Protein AF-A0A7C6BAB4-F1 (afdb_monomer)

Structure (mmCIF, N/CA/C/O backbone):
data_AF-A0A7C6BAB4-F1
#
_entry.id   AF-A0A7C6BAB4-F1
#
loop_
_atom_site.group_PDB
_atom_site.id
_atom_site.type_symbol
_atom_site.label_atom_id
_atom_site.label_alt_id
_atom_site.label_comp_id
_atom_site.label_asym_id
_atom_site.label_entity_id
_atom_site.label_seq_id
_atom_site.pdbx_PDB_ins_code
_atom_site.Cartn_x
_atom_site.Cartn_y
_atom_site.Cartn_z
_atom_site.occupancy
_atom_site.B_iso_or_equiv
_atom_site.auth_seq_id
_atom_site.auth_comp_id
_atom_site.auth_asym_id
_atom_site.auth_atom_id
_atom_site.pdbx_PDB_model_num
ATOM 1 N N . MET A 1 1 ? 8.436 -4.752 26.376 1.00 61.72 1 MET A N 1
ATOM 2 C CA . MET A 1 1 ? 9.116 -6.056 26.215 1.00 61.72 1 MET A CA 1
ATOM 3 C C . MET A 1 1 ? 8.600 -6.832 24.998 1.00 61.72 1 MET A C 1
ATOM 5 O O . MET A 1 1 ? 9.411 -7.158 24.145 1.00 61.72 1 MET A O 1
ATOM 9 N N . SER A 1 2 ? 7.284 -7.030 24.825 1.00 71.50 2 SER A N 1
ATOM 10 C CA . SER A 1 2 ? 6.729 -7.818 23.700 1.00 71.50 2 SER A CA 1
ATOM 11 C C . SER A 1 2 ? 7.004 -7.267 22.293 1.00 71.50 2 SER A C 1
ATOM 13 O O . SER A 1 2 ? 7.262 -8.044 21.383 1.00 71.50 2 SER A O 1
ATOM 15 N N . ILE A 1 3 ? 7.011 -5.939 22.107 1.00 72.38 3 ILE A N 1
ATOM 16 C CA . ILE A 1 3 ? 7.307 -5.320 20.796 1.00 72.38 3 ILE A CA 1
ATOM 17 C C . ILE A 1 3 ? 8.737 -5.653 20.354 1.00 72.38 3 ILE A C 1
ATOM 19 O O . ILE A 1 3 ? 8.955 -6.052 19.214 1.00 72.38 3 ILE A O 1
ATOM 23 N N . LEU A 1 4 ? 9.689 -5.556 21.286 1.00 72.69 4 LEU A N 1
ATOM 24 C CA . LEU A 1 4 ? 11.101 -5.843 21.041 1.00 72.69 4 LEU A CA 1
ATOM 25 C C . LEU A 1 4 ? 11.306 -7.317 20.654 1.00 72.69 4 LEU A C 1
ATOM 27 O O . LEU A 1 4 ? 12.007 -7.610 19.695 1.00 72.69 4 LEU A O 1
ATOM 31 N N . LEU A 1 5 ? 10.615 -8.229 21.343 1.00 71.69 5 LEU A N 1
ATOM 32 C CA . LEU A 1 5 ? 10.626 -9.666 21.049 1.00 71.69 5 LEU A CA 1
ATOM 33 C C . LEU A 1 5 ? 10.040 -9.985 19.667 1.00 71.69 5 LEU A C 1
ATOM 35 O O . LEU A 1 5 ? 10.636 -10.755 18.918 1.00 71.69 5 LEU A O 1
ATOM 39 N N . SER A 1 6 ? 8.918 -9.356 19.297 1.00 72.31 6 SER A N 1
ATOM 40 C CA . SER A 1 6 ? 8.335 -9.540 17.961 1.00 72.31 6 SER A CA 1
ATOM 41 C C . SER A 1 6 ? 9.237 -8.991 16.854 1.00 72.31 6 SER A C 1
ATOM 43 O O . SER A 1 6 ? 9.388 -9.636 15.825 1.00 72.31 6 SER A O 1
ATOM 45 N N . ALA A 1 7 ? 9.900 -7.854 17.090 1.00 72.00 7 ALA A N 1
ATOM 46 C CA . ALA A 1 7 ? 10.838 -7.262 16.144 1.00 72.00 7 ALA A CA 1
ATOM 47 C C . ALA A 1 7 ? 12.059 -8.165 15.923 1.00 72.00 7 ALA A C 1
ATOM 49 O O . ALA A 1 7 ? 12.436 -8.415 14.783 1.00 72.00 7 ALA A O 1
ATOM 50 N N . ILE A 1 8 ? 12.639 -8.703 17.001 1.00 71.50 8 ILE A N 1
ATOM 51 C CA . ILE A 1 8 ? 13.771 -9.637 16.923 1.00 71.50 8 ILE A CA 1
ATOM 52 C C . ILE A 1 8 ? 13.365 -10.921 16.192 1.00 71.50 8 ILE A C 1
ATOM 54 O O . ILE A 1 8 ? 14.102 -11.387 15.329 1.00 71.50 8 ILE A O 1
ATOM 58 N N . SER A 1 9 ? 12.180 -11.462 16.489 1.00 71.94 9 SER A N 1
ATOM 59 C CA . SER A 1 9 ? 11.641 -12.629 15.785 1.00 71.94 9 SER A CA 1
ATOM 60 C C . SER A 1 9 ? 11.521 -12.365 14.281 1.00 71.94 9 SER A C 1
ATOM 62 O O . SER A 1 9 ? 12.017 -13.155 13.485 1.00 71.94 9 SER A O 1
ATOM 64 N N . LEU A 1 10 ? 10.957 -11.225 13.883 1.00 70.62 10 LEU A N 1
ATOM 65 C CA . LEU A 1 10 ? 10.769 -10.879 12.472 1.00 70.62 10 LEU A CA 1
ATOM 66 C C . LEU A 1 10 ? 12.099 -10.698 11.728 1.00 70.62 10 LEU A C 1
ATOM 68 O O . LEU A 1 10 ? 12.233 -11.136 10.591 1.00 70.62 10 LEU A O 1
ATOM 72 N N . LEU A 1 11 ? 13.099 -10.105 12.386 1.00 70.50 11 LEU A N 1
ATOM 73 C CA . LEU A 1 11 ? 14.446 -9.965 11.828 1.00 70.50 11 LEU A CA 1
ATOM 74 C C . LEU A 1 11 ? 15.144 -11.319 11.652 1.00 70.50 11 LEU A C 1
ATOM 76 O O . LEU A 1 11 ? 15.815 -11.530 10.645 1.00 70.50 11 LEU A O 1
ATOM 80 N N . TYR A 1 12 ? 14.991 -12.224 12.622 1.00 66.00 12 TYR A N 1
ATOM 81 C CA . TYR A 1 12 ? 15.681 -13.513 12.629 1.00 66.00 12 TYR A CA 1
ATOM 82 C C . TYR A 1 12 ? 15.046 -14.531 11.669 1.00 66.00 12 TYR A C 1
ATOM 84 O O . TYR A 1 12 ? 15.764 -15.246 10.978 1.00 66.00 12 TYR A O 1
ATOM 92 N N . PHE A 1 13 ? 13.710 -14.583 11.585 1.00 62.12 13 PHE A N 1
ATOM 93 C CA . PHE A 1 13 ? 13.006 -15.552 10.734 1.00 62.12 13 PHE A CA 1
ATOM 94 C C . PHE A 1 13 ? 12.990 -15.180 9.249 1.00 62.12 13 PHE A C 1
ATOM 96 O O . PHE A 1 13 ? 12.966 -16.081 8.415 1.00 62.12 13 PHE A O 1
ATOM 103 N N . ASN A 1 14 ? 13.035 -13.890 8.904 1.00 63.16 14 ASN A N 1
ATOM 104 C CA . ASN A 1 14 ? 12.969 -13.465 7.503 1.00 63.16 14 ASN A CA 1
ATOM 105 C C . ASN A 1 14 ? 14.319 -13.514 6.772 1.00 63.16 14 ASN A C 1
ATOM 107 O O . ASN A 1 14 ? 14.354 -13.189 5.589 1.00 63.16 14 ASN A O 1
ATOM 111 N N . GLY A 1 15 ? 15.418 -13.900 7.439 1.00 58.94 15 GLY A N 1
ATOM 112 C CA . GLY A 1 15 ? 16.731 -14.022 6.792 1.00 58.94 15 GLY A CA 1
ATOM 113 C C . GLY A 1 15 ? 17.137 -12.749 6.046 1.00 58.94 15 GLY A C 1
ATOM 114 O O . GLY A 1 15 ? 17.621 -12.819 4.921 1.00 58.94 15 GLY A O 1
ATOM 115 N N . LEU A 1 16 ? 16.849 -11.582 6.632 1.00 63.69 16 LEU A N 1
ATOM 116 C CA . LEU A 1 16 ? 17.079 -10.304 5.971 1.00 63.69 16 LEU A CA 1
ATOM 117 C C . LEU A 1 16 ? 18.585 -10.120 5.759 1.00 63.69 16 LEU A C 1
ATOM 119 O O . LEU A 1 16 ? 19.331 -9.978 6.729 1.00 63.69 16 LEU A O 1
ATOM 123 N N . ASP A 1 17 ? 19.019 -10.072 4.501 1.00 59.66 17 ASP A N 1
ATOM 124 C CA . ASP A 1 17 ? 20.356 -9.605 4.144 1.00 59.66 17 ASP A CA 1
ATOM 125 C C . ASP A 1 17 ? 20.445 -8.111 4.475 1.00 59.66 17 ASP A C 1
ATOM 127 O O . ASP A 1 17 ? 20.061 -7.238 3.695 1.00 59.66 17 ASP A O 1
ATOM 131 N N . ILE A 1 18 ? 20.902 -7.802 5.691 1.00 59.22 18 ILE A N 1
ATOM 132 C CA . ILE A 1 18 ? 21.165 -6.432 6.136 1.00 59.22 18 ILE A CA 1
ATOM 133 C C . ILE A 1 18 ? 22.500 -6.002 5.516 1.00 59.22 18 ILE A C 1
ATOM 135 O O . ILE A 1 18 ? 23.552 -6.041 6.154 1.00 59.22 18 ILE A O 1
ATOM 139 N N . GLY A 1 19 ? 22.460 -5.613 4.244 1.00 55.12 19 GLY A N 1
ATOM 140 C CA . GLY A 1 19 ? 23.616 -5.157 3.480 1.00 55.12 19 GLY A CA 1
ATOM 141 C C . GLY A 1 19 ? 23.208 -4.169 2.390 1.00 55.12 19 GLY A C 1
ATOM 142 O O . GLY A 1 19 ? 22.239 -4.390 1.673 1.00 55.12 19 GLY A O 1
ATOM 143 N N . GLY A 1 20 ? 23.943 -3.061 2.259 1.00 58.00 20 GLY A N 1
ATOM 144 C CA . GLY A 1 20 ? 23.714 -2.087 1.188 1.00 58.00 20 GLY A CA 1
ATOM 145 C C . GLY A 1 20 ? 24.116 -0.654 1.528 1.00 58.00 20 GLY A C 1
ATOM 146 O O . GLY A 1 20 ? 24.323 -0.295 2.689 1.00 58.00 20 GLY A O 1
ATOM 147 N N . THR A 1 21 ? 24.226 0.173 0.487 1.00 57.50 21 THR A N 1
ATOM 148 C CA . THR A 1 21 ? 24.351 1.628 0.609 1.00 57.50 21 THR A CA 1
ATOM 149 C C . THR A 1 21 ? 22.978 2.251 0.889 1.00 57.50 21 THR A C 1
ATOM 151 O O . THR A 1 21 ? 21.977 1.772 0.350 1.00 57.50 21 THR A O 1
ATOM 154 N N . PRO A 1 22 ? 22.892 3.304 1.720 1.00 60.81 22 PRO A N 1
ATOM 155 C CA . PRO A 1 22 ? 21.622 3.951 2.019 1.00 60.81 22 PRO A CA 1
ATOM 156 C C . PRO A 1 22 ? 21.042 4.613 0.769 1.00 60.81 22 PRO A C 1
ATOM 158 O O . PRO A 1 22 ? 21.649 5.526 0.215 1.00 60.81 22 PRO A O 1
ATOM 161 N N . ARG A 1 23 ? 19.877 4.131 0.316 1.00 65.06 23 ARG A N 1
ATOM 162 C CA . ARG A 1 23 ? 19.188 4.624 -0.895 1.00 65.06 23 ARG A CA 1
ATOM 163 C C . ARG A 1 23 ? 17.898 5.401 -0.625 1.00 65.06 23 ARG A C 1
ATOM 165 O O . ARG A 1 23 ? 17.381 6.020 -1.540 1.00 65.06 23 ARG A O 1
ATOM 172 N N . GLY A 1 24 ? 17.419 5.449 0.622 1.00 66.81 24 GLY A N 1
ATOM 173 C CA . GLY A 1 24 ? 16.254 6.265 0.982 1.00 66.81 24 GLY A CA 1
ATOM 174 C C . GLY A 1 24 ? 14.961 5.861 0.260 1.00 66.81 24 GLY A C 1
ATOM 175 O O . GLY A 1 24 ? 14.214 6.727 -0.180 1.00 66.81 24 GLY A O 1
ATOM 176 N N . GLU A 1 25 ? 14.667 4.560 0.178 1.00 81.94 25 GLU A N 1
ATOM 177 C CA . GLU A 1 25 ? 13.519 3.994 -0.563 1.00 81.94 25 GLU A CA 1
ATOM 178 C C . GLU A 1 25 ? 12.205 3.992 0.249 1.00 81.94 25 GLU A C 1
ATOM 180 O O . GLU A 1 25 ? 11.258 3.256 -0.038 1.00 81.94 25 GLU A O 1
ATOM 185 N N . PHE A 1 26 ? 12.120 4.812 1.301 1.00 86.12 26 PHE A N 1
ATOM 186 C CA . PHE A 1 26 ? 10.935 4.892 2.161 1.00 86.12 26 PHE A CA 1
ATOM 187 C C . PHE A 1 26 ? 9.668 5.238 1.371 1.00 86.12 26 PHE A C 1
ATOM 189 O O . PHE A 1 26 ? 8.629 4.619 1.587 1.00 86.12 26 PHE A O 1
ATOM 196 N N . LEU A 1 27 ? 9.747 6.211 0.454 1.00 87.62 27 LEU A N 1
ATOM 197 C CA . LEU A 1 27 ? 8.590 6.638 -0.337 1.00 87.62 27 LEU A CA 1
ATOM 198 C C . LEU A 1 27 ? 8.101 5.531 -1.275 1.00 87.62 27 LEU A C 1
ATOM 200 O O . LEU A 1 27 ? 6.891 5.390 -1.450 1.00 87.62 27 LEU A O 1
ATOM 204 N N . GLU A 1 28 ? 9.015 4.725 -1.822 1.00 87.62 28 GLU A N 1
ATOM 205 C CA . GLU A 1 28 ? 8.673 3.566 -2.649 1.00 87.62 28 GLU A CA 1
ATOM 206 C C . GLU A 1 28 ? 7.897 2.534 -1.816 1.00 87.62 28 GLU A C 1
ATOM 208 O O . GLU A 1 28 ? 6.772 2.172 -2.166 1.00 87.62 28 GLU A O 1
ATOM 213 N N . LEU A 1 29 ? 8.427 2.134 -0.651 1.00 90.38 29 LEU A N 1
ATOM 214 C CA . LEU A 1 29 ? 7.756 1.174 0.234 1.00 90.38 29 LEU A CA 1
ATOM 215 C C . LEU A 1 29 ? 6.412 1.704 0.762 1.00 90.38 29 LEU A C 1
ATOM 217 O O . LEU A 1 29 ? 5.425 0.970 0.831 1.00 90.38 29 LEU A O 1
ATOM 221 N N . PHE A 1 30 ? 6.353 2.982 1.133 1.00 91.44 30 PHE A N 1
ATOM 222 C CA . PHE A 1 30 ? 5.128 3.622 1.605 1.00 91.44 30 PHE A CA 1
ATOM 223 C C . PHE A 1 30 ? 4.060 3.661 0.506 1.00 91.44 30 PHE A C 1
ATOM 225 O O . PHE A 1 30 ? 2.901 3.332 0.760 1.00 91.44 30 PHE A O 1
ATOM 232 N N . GLY A 1 31 ? 4.460 3.983 -0.728 1.00 91.69 31 GLY A N 1
ATOM 233 C CA . GLY A 1 31 ? 3.602 3.921 -1.909 1.00 91.69 31 GLY A CA 1
ATOM 234 C C . GLY A 1 31 ? 3.082 2.509 -2.180 1.00 91.69 31 GLY A C 1
ATOM 235 O O . GLY A 1 31 ? 1.894 2.336 -2.448 1.00 91.69 31 GLY A O 1
ATOM 236 N N . LEU A 1 32 ? 3.928 1.490 -2.017 1.00 91.88 32 LEU A N 1
ATOM 237 C CA . LEU A 1 32 ? 3.526 0.089 -2.141 1.00 91.88 32 LEU A CA 1
ATOM 238 C C . LEU A 1 32 ? 2.488 -0.318 -1.084 1.00 91.88 32 LEU A C 1
ATOM 240 O O . LEU A 1 32 ? 1.523 -1.005 -1.415 1.00 91.88 32 LEU A O 1
ATOM 244 N N . TYR A 1 33 ? 2.610 0.139 0.167 1.00 93.81 33 TYR A N 1
ATOM 245 C CA . TYR A 1 33 ? 1.577 -0.102 1.183 1.00 93.81 33 TYR A CA 1
ATOM 246 C C . TYR A 1 33 ? 0.265 0.639 0.899 1.00 93.81 33 TYR A C 1
ATOM 248 O O . TYR A 1 33 ? -0.811 0.077 1.116 1.00 93.81 33 TYR A O 1
ATOM 256 N N . ILE A 1 34 ? 0.335 1.872 0.387 1.00 94.31 34 ILE A N 1
ATOM 257 C CA . ILE A 1 34 ? -0.849 2.609 -0.075 1.00 94.31 34 ILE A CA 1
ATOM 258 C C . ILE A 1 34 ? -1.546 1.837 -1.198 1.00 94.31 34 ILE A C 1
ATOM 260 O O . ILE A 1 34 ? -2.766 1.683 -1.165 1.00 94.31 34 ILE A O 1
ATOM 264 N N . ALA A 1 35 ? -0.784 1.327 -2.167 1.00 92.38 35 ALA A N 1
ATOM 265 C CA . ALA A 1 35 ? -1.314 0.528 -3.266 1.00 92.38 35 ALA A CA 1
ATOM 266 C C . ALA A 1 35 ? -1.907 -0.805 -2.775 1.00 92.38 35 ALA A C 1
ATOM 268 O O . ALA A 1 35 ? -2.965 -1.210 -3.254 1.00 92.38 35 ALA A O 1
ATOM 269 N N . LEU A 1 36 ? -1.272 -1.451 -1.787 1.00 92.94 36 LEU A N 1
ATOM 270 C CA . LEU A 1 36 ? -1.741 -2.704 -1.187 1.00 92.94 36 LEU A CA 1
ATOM 271 C C . LEU A 1 36 ? -3.111 -2.555 -0.528 1.00 92.94 36 LEU A C 1
ATOM 273 O O . LEU A 1 36 ? -3.991 -3.387 -0.732 1.00 92.94 36 LEU A O 1
ATOM 277 N N . PHE A 1 37 ? -3.277 -1.523 0.300 1.00 93.31 37 PHE A N 1
ATOM 278 C CA . PHE A 1 37 ? -4.500 -1.342 1.074 1.00 93.31 37 PHE A CA 1
ATOM 279 C C . PHE A 1 37 ? -5.549 -0.489 0.366 1.00 93.31 37 PHE A C 1
ATOM 281 O O . PHE A 1 37 ? -6.698 -0.555 0.768 1.00 93.31 37 PHE A O 1
ATOM 288 N N . SER A 1 38 ? -5.214 0.259 -0.685 1.00 95.56 38 SER A N 1
ATOM 289 C CA . SER A 1 38 ? -5.933 1.466 -1.129 1.00 95.56 38 SER A CA 1
ATOM 290 C C . SER A 1 38 ? -5.715 2.660 -0.181 1.00 95.56 38 SER A C 1
ATOM 292 O O . SER A 1 38 ? -5.697 2.487 1.044 1.00 95.56 38 SER A O 1
ATOM 294 N N . PRO A 1 39 ? -5.596 3.899 -0.706 1.00 94.25 39 PRO A N 1
ATOM 295 C CA . PRO A 1 39 ? -5.330 5.092 0.099 1.00 94.25 39 PRO A CA 1
ATOM 296 C C . PRO A 1 39 ? -6.266 5.290 1.298 1.00 94.25 39 PRO A C 1
ATOM 298 O O . PRO A 1 39 ? -5.805 5.625 2.388 1.00 94.25 39 PRO A O 1
ATOM 301 N N . LEU A 1 40 ? -7.577 5.062 1.142 1.00 96.50 40 LEU A N 1
ATOM 302 C CA . LEU A 1 40 ? -8.526 5.309 2.238 1.00 96.50 40 LEU A CA 1
ATOM 303 C C . LEU A 1 40 ? -8.444 4.247 3.334 1.00 96.50 40 LEU A C 1
ATOM 305 O O . LEU A 1 40 ? -8.518 4.575 4.520 1.00 96.50 40 LEU A O 1
ATOM 309 N N . VAL A 1 41 ? -8.275 2.978 2.960 1.00 96.44 41 VAL A N 1
ATOM 310 C CA . VAL A 1 41 ? -8.068 1.906 3.941 1.00 96.44 41 VAL A CA 1
ATOM 311 C C . VAL A 1 41 ? -6.740 2.117 4.651 1.00 96.44 41 VAL A C 1
ATOM 313 O O . VAL A 1 41 ? -6.667 1.898 5.852 1.00 96.44 41 VAL A O 1
ATOM 316 N N . PHE A 1 42 ? -5.708 2.595 3.952 1.00 96.06 42 PHE A N 1
ATOM 317 C CA . PHE A 1 42 ? -4.412 2.874 4.558 1.00 96.06 42 PHE A CA 1
ATOM 318 C C . PHE A 1 42 ? -4.489 3.986 5.620 1.00 96.06 42 PHE A C 1
ATOM 320 O O . PHE A 1 42 ? -3.910 3.865 6.700 1.00 96.06 42 PHE A O 1
ATOM 327 N N . ILE A 1 43 ? -5.295 5.026 5.388 1.00 96.06 43 ILE A N 1
ATOM 328 C CA . ILE A 1 43 ? -5.610 6.024 6.425 1.00 96.06 43 ILE A CA 1
ATOM 329 C C . ILE A 1 43 ? -6.346 5.366 7.605 1.00 96.06 43 ILE A C 1
ATOM 331 O O . ILE A 1 43 ? -6.027 5.626 8.770 1.00 96.06 43 ILE A O 1
ATOM 335 N N . TYR A 1 44 ? -7.311 4.484 7.328 1.00 95.75 44 TYR A N 1
ATOM 336 C CA . TYR A 1 44 ? -8.035 3.764 8.379 1.00 95.75 44 TYR A CA 1
ATOM 337 C C . TYR A 1 44 ? -7.138 2.802 9.174 1.00 95.75 44 TYR A C 1
ATOM 339 O O . TYR A 1 44 ? -7.306 2.669 10.387 1.00 95.75 44 TYR A O 1
ATOM 347 N N . PHE A 1 45 ? -6.144 2.195 8.528 1.00 96.00 45 PHE A N 1
ATOM 348 C CA . PHE A 1 45 ? -5.122 1.354 9.144 1.00 96.00 45 PHE A CA 1
ATOM 349 C C . PHE A 1 45 ? -4.327 2.131 10.196 1.00 96.00 45 PHE A C 1
ATOM 351 O O . PHE A 1 45 ? -4.225 1.681 11.340 1.00 96.00 45 PHE A O 1
ATOM 358 N N . PHE A 1 46 ? -3.860 3.341 9.869 1.00 94.94 46 PHE A N 1
ATOM 359 C CA . PHE A 1 46 ? -3.207 4.209 10.851 1.00 94.94 46 PHE A CA 1
ATOM 360 C C . PHE A 1 46 ? -4.128 4.555 12.019 1.00 94.94 46 PHE A C 1
ATOM 362 O O . PHE A 1 46 ? -3.716 4.455 13.177 1.00 94.94 46 PHE A O 1
ATOM 369 N N . TYR A 1 47 ? -5.386 4.910 11.737 1.00 94.38 47 TYR A N 1
ATOM 370 C CA . TYR A 1 47 ? -6.378 5.177 12.779 1.00 94.38 47 TYR A CA 1
ATOM 371 C C . TYR A 1 47 ? -6.577 3.969 13.708 1.00 94.38 47 TYR A C 1
ATOM 373 O O . TYR A 1 47 ? -6.603 4.132 14.929 1.00 94.38 47 TYR A O 1
ATOM 381 N N . ALA A 1 48 ? -6.699 2.762 13.152 1.00 94.06 48 ALA A N 1
ATOM 382 C CA . ALA A 1 48 ? -6.898 1.529 13.905 1.00 94.06 48 ALA A CA 1
ATOM 383 C C . ALA A 1 48 ? -5.706 1.224 14.823 1.00 94.06 48 ALA A C 1
ATOM 385 O O . ALA A 1 48 ? -5.893 0.993 16.022 1.00 94.06 48 ALA A O 1
ATOM 386 N N . LEU A 1 49 ? -4.484 1.293 14.285 1.00 93.75 49 LEU A N 1
ATOM 387 C CA . LEU A 1 49 ? -3.264 1.074 15.061 1.00 93.75 49 LEU A CA 1
ATOM 388 C C . LEU A 1 49 ? -3.107 2.111 16.176 1.00 93.75 49 LEU A C 1
ATOM 390 O O . LEU A 1 49 ? -2.848 1.736 17.322 1.00 93.75 49 LEU A O 1
ATOM 394 N N . TYR A 1 50 ? -3.316 3.391 15.861 1.00 93.88 50 TYR A N 1
ATOM 395 C CA . TYR A 1 50 ? -3.244 4.494 16.819 1.00 93.88 50 TYR A CA 1
ATOM 396 C C . TYR A 1 50 ? -4.292 4.365 17.933 1.00 93.88 50 TYR A C 1
ATOM 398 O O . TYR A 1 50 ? -3.987 4.533 19.116 1.00 93.88 50 TYR A O 1
ATOM 406 N N . ARG A 1 51 ? -5.533 4.014 17.582 1.00 92.12 51 ARG A N 1
ATOM 407 C CA . ARG A 1 51 ? -6.618 3.846 18.553 1.00 92.12 51 ARG A CA 1
ATOM 408 C C . ARG A 1 51 ? -6.344 2.704 19.527 1.00 92.12 51 ARG A C 1
ATOM 410 O O . ARG A 1 51 ? -6.546 2.896 20.728 1.00 92.12 51 ARG A O 1
ATOM 417 N N . ILE A 1 52 ? -5.893 1.544 19.038 1.00 91.88 52 ILE A N 1
ATOM 418 C CA . ILE A 1 52 ? -5.539 0.416 19.914 1.00 91.88 52 ILE A CA 1
ATOM 419 C C . ILE A 1 52 ? -4.373 0.802 20.822 1.00 91.88 52 ILE A C 1
ATOM 421 O O . ILE A 1 52 ? -4.405 0.498 22.013 1.00 91.88 52 ILE A O 1
ATOM 425 N N . TRP A 1 53 ? -3.377 1.522 20.298 1.00 90.06 53 TRP A N 1
ATOM 426 C CA . TRP A 1 53 ? -2.215 1.932 21.082 1.00 90.06 53 TRP A CA 1
ATOM 427 C C . TRP A 1 53 ? -2.605 2.714 22.348 1.00 90.06 53 TRP A C 1
ATOM 429 O O . TRP A 1 53 ? -2.084 2.411 23.430 1.00 90.06 53 TRP A O 1
ATOM 439 N N . LEU A 1 54 ? -3.540 3.663 22.216 1.00 88.75 54 LEU A N 1
ATOM 440 C CA . LEU A 1 54 ? -3.952 4.570 23.291 1.00 88.75 54 LEU A CA 1
ATOM 441 C C . LEU A 1 54 ? -5.088 4.052 24.177 1.00 88.75 54 LEU A C 1
ATOM 443 O O . LEU A 1 54 ? -5.082 4.327 25.373 1.00 88.75 54 LEU A O 1
ATOM 447 N N . ARG A 1 55 ? -6.096 3.380 23.608 1.00 83.31 55 ARG A N 1
ATOM 448 C CA . ARG A 1 55 ? -7.371 3.134 24.311 1.00 83.31 55 ARG A CA 1
ATOM 449 C C . ARG A 1 55 ? -7.684 1.670 24.580 1.00 83.31 55 ARG A C 1
ATOM 451 O O . ARG A 1 55 ? -8.442 1.393 25.505 1.00 83.31 55 ARG A O 1
ATOM 458 N N . GLU A 1 56 ? -7.174 0.744 23.772 1.00 80.88 56 GLU A N 1
ATOM 459 C CA . GLU A 1 56 ? -7.579 -0.664 23.846 1.00 80.88 56 GLU A CA 1
ATOM 460 C C . GLU A 1 56 ? -6.457 -1.556 24.395 1.00 80.88 56 GLU A C 1
ATOM 462 O O . GLU A 1 56 ? -5.286 -1.173 24.485 1.00 80.88 56 GLU A O 1
ATOM 467 N N . LYS A 1 57 ? -6.826 -2.772 24.815 1.00 83.38 57 LYS A N 1
ATOM 468 C CA . LYS A 1 57 ? -5.836 -3.789 25.173 1.00 83.38 57 LYS A CA 1
ATOM 469 C C . LYS A 1 57 ? -5.115 -4.219 23.900 1.00 83.38 57 LYS A C 1
ATOM 471 O O . LYS A 1 57 ? -5.759 -4.557 22.912 1.00 83.38 57 LYS A O 1
ATOM 476 N N . LYS A 1 58 ? -3.787 -4.190 23.951 1.00 87.12 58 LYS A N 1
ATOM 477 C CA . LYS A 1 58 ? -2.914 -4.582 22.845 1.00 87.12 58 LYS A CA 1
ATOM 478 C C . LYS A 1 58 ? -2.963 -6.099 22.734 1.00 87.12 58 LYS A C 1
ATOM 480 O O . LYS A 1 58 ? -2.520 -6.792 23.649 1.00 87.12 58 LYS A O 1
ATOM 485 N N . ASP A 1 59 ? -3.571 -6.597 21.670 1.00 87.38 59 ASP A N 1
ATOM 486 C CA . ASP A 1 59 ? -3.589 -8.020 21.368 1.00 87.38 59 ASP A CA 1
ATOM 487 C C . ASP A 1 59 ? -2.325 -8.427 20.594 1.00 87.38 59 ASP A C 1
ATOM 489 O O . ASP A 1 59 ? -1.507 -7.599 20.178 1.00 87.38 59 ASP A O 1
ATOM 493 N N . ILE A 1 60 ? -2.134 -9.737 20.436 1.00 89.56 60 ILE A N 1
ATOM 494 C CA . ILE A 1 60 ? -0.966 -10.292 19.738 1.00 89.56 60 ILE A CA 1
ATOM 495 C C . ILE A 1 60 ? -0.953 -9.835 18.272 1.00 89.56 60 ILE A C 1
ATOM 497 O O . ILE A 1 60 ? 0.107 -9.503 17.745 1.00 89.56 60 ILE A O 1
ATOM 501 N N . LEU A 1 61 ? -2.126 -9.754 17.636 1.00 91.06 61 LEU A N 1
ATOM 502 C CA . LEU A 1 61 ? -2.264 -9.310 16.249 1.00 91.06 61 LEU A CA 1
ATOM 503 C C . LEU A 1 61 ? -1.796 -7.859 16.075 1.00 91.06 61 LEU A C 1
ATOM 505 O O . LEU A 1 61 ? -1.066 -7.567 15.129 1.00 91.06 61 LEU A O 1
ATOM 509 N N . TRP A 1 62 ? -2.142 -6.962 17.006 1.00 93.44 62 TRP A N 1
ATOM 510 C CA . TRP A 1 62 ? -1.655 -5.584 16.998 1.00 93.44 62 TRP A CA 1
ATOM 511 C C . TRP A 1 62 ? -0.141 -5.529 17.143 1.00 93.44 62 TRP A C 1
ATOM 513 O O . TRP A 1 62 ? 0.500 -4.775 16.419 1.00 93.44 62 TRP A O 1
ATOM 523 N N . HIS A 1 63 ? 0.452 -6.346 18.018 1.00 90.94 63 HIS A N 1
ATOM 524 C CA . HIS A 1 63 ? 1.908 -6.400 18.153 1.00 90.94 63 HIS A CA 1
ATOM 525 C C . HIS A 1 63 ? 2.599 -6.844 16.864 1.00 90.94 63 HIS A C 1
ATOM 527 O O . HIS A 1 63 ? 3.556 -6.191 16.457 1.00 90.94 63 HIS A O 1
ATOM 533 N N . ILE A 1 64 ? 2.097 -7.895 16.210 1.00 91.12 64 ILE A N 1
ATOM 534 C CA . ILE A 1 64 ? 2.648 -8.396 14.944 1.00 91.12 64 ILE A CA 1
ATOM 535 C C . ILE A 1 64 ? 2.559 -7.315 13.865 1.00 91.12 64 ILE A C 1
ATOM 537 O O . ILE A 1 64 ? 3.574 -6.954 13.274 1.00 91.12 64 ILE A O 1
ATOM 541 N N . ALA A 1 65 ? 1.368 -6.755 13.646 1.00 93.44 65 ALA A N 1
ATOM 542 C CA . ALA A 1 65 ? 1.157 -5.775 12.588 1.00 93.44 65 ALA A CA 1
ATOM 543 C C . ALA A 1 65 ? 1.908 -4.461 12.845 1.00 93.44 65 ALA A C 1
ATOM 545 O O . ALA A 1 65 ? 2.565 -3.937 11.947 1.00 93.44 65 ALA A O 1
ATOM 546 N N . PHE A 1 66 ? 1.842 -3.933 14.071 1.00 92.31 66 PHE A N 1
ATOM 547 C CA . PHE A 1 66 ? 2.510 -2.686 14.439 1.00 92.31 66 PHE A CA 1
ATOM 548 C C . PHE A 1 66 ? 4.032 -2.822 14.377 1.00 92.31 66 PHE A C 1
ATOM 550 O O . PHE A 1 66 ? 4.697 -1.923 13.860 1.00 92.31 66 PHE A O 1
ATOM 557 N N . ALA A 1 67 ? 4.591 -3.932 14.874 1.00 91.69 67 ALA A N 1
ATOM 558 C CA . ALA A 1 67 ? 6.028 -4.168 14.816 1.00 91.69 67 ALA A CA 1
ATOM 559 C C . ALA A 1 67 ? 6.503 -4.391 13.380 1.00 91.69 67 ALA A C 1
ATOM 561 O O . ALA A 1 67 ? 7.468 -3.750 12.980 1.00 91.69 67 ALA A O 1
ATOM 562 N N . ALA A 1 68 ? 5.811 -5.218 12.588 1.00 91.62 68 ALA A N 1
ATOM 563 C CA . ALA A 1 68 ? 6.156 -5.447 11.186 1.00 91.62 68 ALA A CA 1
ATOM 564 C C . ALA A 1 68 ? 6.118 -4.147 10.377 1.00 91.62 68 ALA A C 1
ATOM 566 O O . ALA A 1 68 ? 7.079 -3.827 9.679 1.00 91.62 68 ALA A O 1
ATOM 567 N N . PHE A 1 69 ? 5.051 -3.356 10.526 1.00 92.81 69 PHE A N 1
ATOM 568 C CA . PHE A 1 69 ? 4.925 -2.075 9.841 1.00 92.81 69 PHE A CA 1
ATOM 569 C C . PHE A 1 69 ? 6.029 -1.101 10.269 1.00 92.81 69 PHE A C 1
ATOM 571 O O . PHE A 1 69 ? 6.781 -0.619 9.424 1.00 92.81 69 PHE A O 1
ATOM 578 N N . SER A 1 70 ? 6.193 -0.872 11.575 1.00 91.56 70 SER A N 1
ATOM 579 C CA . SER A 1 70 ? 7.202 0.058 12.101 1.00 91.56 70 SER A CA 1
ATOM 580 C C . SER A 1 70 ? 8.618 -0.350 11.700 1.00 91.56 70 SER A C 1
ATOM 582 O O . SER A 1 70 ? 9.417 0.495 11.307 1.00 91.56 70 SER A O 1
ATOM 584 N N . LEU A 1 71 ? 8.927 -1.645 11.757 1.00 89.38 71 LEU A N 1
ATOM 585 C CA . LEU A 1 71 ? 10.235 -2.172 11.393 1.00 89.38 71 LEU A CA 1
ATOM 586 C C . LEU A 1 71 ? 10.483 -2.063 9.888 1.00 89.38 71 LEU A C 1
ATOM 588 O O . LEU A 1 71 ? 11.572 -1.660 9.492 1.00 89.38 71 LEU A O 1
ATOM 592 N N . SER A 1 72 ? 9.472 -2.332 9.057 1.00 89.88 72 SER A N 1
ATOM 593 C CA . SER A 1 72 ? 9.580 -2.148 7.607 1.00 89.88 72 SER A CA 1
ATOM 594 C C . SER A 1 72 ? 9.882 -0.691 7.237 1.00 89.88 72 SER A C 1
ATOM 596 O O . SER A 1 72 ? 10.773 -0.441 6.430 1.00 89.88 72 SER A O 1
ATOM 598 N N . ILE A 1 73 ? 9.237 0.277 7.902 1.00 89.31 73 ILE A N 1
ATOM 599 C CA . ILE A 1 73 ? 9.506 1.704 7.697 1.00 89.31 73 ILE A CA 1
ATOM 600 C C . ILE A 1 73 ? 10.907 2.078 8.191 1.00 89.31 73 ILE A C 1
ATOM 602 O O . ILE A 1 73 ? 11.658 2.712 7.452 1.00 89.31 73 ILE A O 1
ATOM 606 N N . LEU A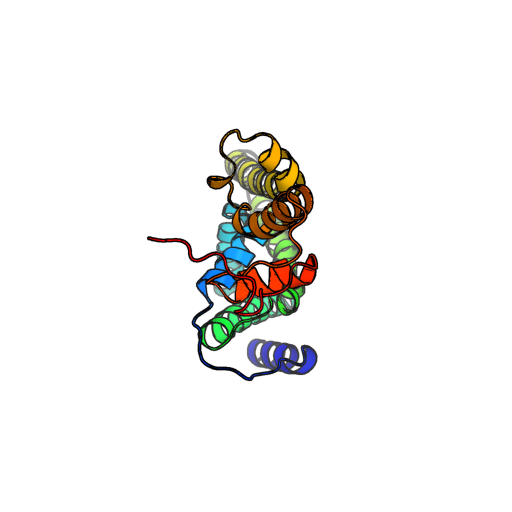 1 74 ? 11.301 1.656 9.396 1.00 88.25 74 LEU A N 1
ATOM 607 C CA . LEU A 1 74 ? 12.631 1.959 9.935 1.00 88.25 74 LEU A CA 1
ATOM 608 C C . LEU A 1 74 ? 13.754 1.381 9.064 1.00 88.25 74 LEU A C 1
ATOM 610 O O . LEU A 1 74 ? 14.744 2.064 8.813 1.00 88.25 74 LEU A O 1
ATOM 614 N N . LEU A 1 75 ? 13.596 0.151 8.566 1.00 85.88 75 LEU A N 1
ATOM 615 C CA . LEU A 1 75 ? 14.556 -0.454 7.645 1.00 85.88 75 LEU A CA 1
ATOM 616 C C . LEU A 1 75 ? 14.566 0.248 6.282 1.00 85.88 75 LEU A C 1
ATOM 618 O O . LEU A 1 75 ? 15.646 0.425 5.725 1.00 85.88 75 LEU A O 1
ATOM 622 N N . SER A 1 76 ? 13.411 0.706 5.781 1.00 87.69 76 SER A N 1
ATOM 623 C CA . SER A 1 76 ? 13.314 1.392 4.480 1.00 87.69 76 SER A CA 1
ATOM 624 C C . SER A 1 76 ? 14.100 2.705 4.406 1.00 87.69 76 SER A C 1
ATOM 626 O O . SER A 1 76 ? 14.526 3.119 3.330 1.00 87.69 76 SER A O 1
ATOM 628 N N . LEU A 1 77 ? 14.354 3.342 5.556 1.00 85.38 77 LEU A N 1
ATOM 629 C CA . LEU A 1 77 ? 15.210 4.528 5.636 1.00 85.38 77 LEU A CA 1
ATOM 630 C C . LEU A 1 77 ? 16.677 4.197 5.327 1.00 85.38 77 LEU A C 1
ATOM 632 O O . LEU A 1 77 ? 17.405 5.041 4.808 1.00 85.38 77 LEU A O 1
ATOM 636 N N . ARG A 1 78 ? 17.119 2.973 5.647 1.00 83.62 78 ARG A N 1
ATOM 637 C CA . ARG A 1 78 ? 18.508 2.530 5.482 1.00 83.62 78 ARG A CA 1
ATOM 638 C C . ARG A 1 78 ? 18.727 1.691 4.227 1.00 83.62 78 ARG A C 1
ATOM 640 O O . ARG A 1 78 ? 19.809 1.759 3.664 1.00 83.62 78 ARG A O 1
ATOM 647 N N . GLN A 1 79 ? 17.765 0.880 3.806 1.00 82.56 79 GLN A N 1
ATOM 648 C CA . GLN A 1 79 ? 17.947 -0.077 2.713 1.00 82.56 79 GLN A CA 1
ATOM 649 C C . GLN A 1 79 ? 16.637 -0.337 1.975 1.00 82.56 79 GLN A C 1
ATOM 651 O O . GLN A 1 79 ? 15.560 -0.088 2.512 1.00 82.56 79 GLN A O 1
ATOM 656 N N . GLN A 1 80 ? 16.719 -0.872 0.757 1.00 80.94 80 GLN A N 1
ATOM 657 C CA . GLN A 1 80 ? 15.525 -1.300 0.038 1.00 80.94 80 GLN A CA 1
ATOM 658 C C . GLN A 1 80 ? 14.931 -2.527 0.736 1.00 80.94 80 GLN A C 1
ATOM 660 O O . GLN A 1 80 ? 15.600 -3.544 0.916 1.00 80.94 80 GLN A O 1
ATOM 665 N N . VAL A 1 81 ? 13.673 -2.420 1.155 1.00 84.06 81 VAL A N 1
ATOM 666 C CA . VAL A 1 81 ? 12.957 -3.493 1.844 1.00 84.06 81 VAL A CA 1
ATOM 667 C C . VAL A 1 81 ? 11.991 -4.138 0.867 1.00 84.06 81 VAL A C 1
ATOM 669 O O . VAL A 1 81 ? 11.142 -3.460 0.289 1.00 84.06 81 VAL A O 1
ATOM 672 N N . LYS A 1 82 ? 12.083 -5.460 0.710 1.00 83.88 82 LYS A N 1
ATOM 673 C CA . LYS A 1 82 ? 11.100 -6.211 -0.067 1.00 83.88 82 LYS A CA 1
ATOM 674 C C . LYS A 1 82 ? 9.766 -6.197 0.670 1.00 83.88 82 LYS A C 1
ATOM 676 O O . LYS A 1 82 ? 9.629 -6.738 1.765 1.00 83.88 82 LYS A O 1
ATOM 681 N N . MET A 1 83 ? 8.764 -5.589 0.045 1.00 85.25 83 MET A N 1
ATOM 682 C CA . MET A 1 83 ? 7.404 -5.517 0.579 1.00 85.25 83 MET A CA 1
ATOM 683 C C . MET A 1 83 ? 6.824 -6.911 0.881 1.00 85.25 83 MET A C 1
ATOM 685 O O . MET A 1 83 ? 6.102 -7.074 1.863 1.00 85.25 83 MET A O 1
ATOM 689 N N . THR A 1 84 ? 7.164 -7.921 0.076 1.00 85.44 84 THR A N 1
ATOM 690 C CA . THR A 1 84 ? 6.682 -9.308 0.205 1.00 85.44 84 THR A CA 1
ATOM 691 C C . THR A 1 84 ? 6.996 -9.944 1.552 1.00 85.44 84 THR A C 1
ATOM 693 O O . THR A 1 84 ? 6.212 -10.758 2.031 1.00 85.44 84 THR A O 1
ATOM 696 N N . ASP A 1 85 ? 8.097 -9.541 2.182 1.00 87.81 85 ASP A N 1
ATOM 697 C CA . ASP A 1 85 ? 8.584 -10.160 3.416 1.00 87.81 85 ASP A CA 1
ATOM 698 C C . ASP A 1 85 ? 7.816 -9.631 4.638 1.00 87.81 85 ASP A C 1
ATOM 700 O O . ASP A 1 85 ? 7.729 -10.290 5.673 1.00 87.81 85 ASP A O 1
ATOM 704 N N . PHE A 1 86 ? 7.223 -8.439 4.517 1.00 89.81 86 PHE A N 1
ATOM 705 C CA . PHE A 1 86 ? 6.498 -7.761 5.593 1.00 89.81 86 PHE A CA 1
ATOM 706 C C . PHE A 1 86 ? 4.982 -7.752 5.382 1.00 89.81 86 PHE A C 1
ATOM 708 O O . PHE A 1 86 ? 4.228 -7.776 6.358 1.00 89.81 86 PHE A O 1
ATOM 715 N N . ALA A 1 87 ? 4.514 -7.758 4.130 1.00 90.81 87 ALA A N 1
ATOM 716 C CA . ALA A 1 87 ? 3.099 -7.656 3.783 1.00 90.81 87 ALA A CA 1
ATOM 717 C C . ALA A 1 87 ? 2.194 -8.678 4.501 1.00 90.81 87 ALA A C 1
ATOM 719 O O . ALA A 1 87 ? 1.167 -8.242 5.026 1.00 90.81 87 ALA A O 1
ATOM 720 N N . PRO A 1 88 ? 2.542 -9.978 4.631 1.00 92.00 88 PRO A N 1
ATOM 721 C CA . PRO A 1 88 ? 1.689 -10.944 5.328 1.00 92.00 88 PRO A CA 1
ATOM 722 C C . PRO A 1 88 ? 1.389 -10.536 6.773 1.00 92.00 88 PRO A C 1
ATOM 724 O O . PRO A 1 88 ? 0.258 -10.664 7.233 1.00 92.00 88 PRO A O 1
ATOM 727 N N . TYR A 1 89 ? 2.379 -9.978 7.471 1.00 92.12 89 TYR A N 1
ATOM 728 C CA . TYR A 1 89 ? 2.249 -9.535 8.859 1.00 92.12 89 TYR A CA 1
ATOM 729 C C . TYR A 1 89 ? 1.465 -8.227 8.981 1.00 92.12 89 TYR A C 1
ATOM 731 O O . TYR A 1 89 ? 0.693 -8.052 9.922 1.00 92.12 89 TYR A O 1
ATOM 739 N N . VAL A 1 90 ? 1.630 -7.309 8.026 1.00 93.62 90 VAL A N 1
ATOM 740 C CA . VAL A 1 90 ? 0.895 -6.037 8.015 1.00 93.62 90 VAL A CA 1
ATOM 741 C C . VAL A 1 90 ? -0.581 -6.259 7.653 1.00 93.62 90 VAL A C 1
ATOM 743 O O . VAL A 1 90 ? -1.456 -5.641 8.257 1.00 93.62 90 VAL A O 1
ATOM 746 N N . ILE A 1 91 ? -0.889 -7.191 6.742 1.00 94.62 91 ILE A N 1
ATOM 747 C CA . ILE A 1 91 ? -2.265 -7.537 6.329 1.00 94.62 91 ILE A CA 1
ATOM 748 C C . ILE A 1 91 ? -3.099 -8.087 7.492 1.00 94.62 91 ILE A C 1
ATOM 750 O O . ILE A 1 91 ? -4.311 -7.877 7.523 1.00 94.62 91 ILE A O 1
ATOM 754 N N . VAL A 1 92 ? -2.479 -8.701 8.506 1.00 93.12 92 VAL A N 1
ATOM 755 C CA . VAL A 1 92 ? -3.177 -9.126 9.735 1.00 93.12 92 VAL A CA 1
ATOM 756 C C . VAL A 1 92 ? -3.944 -7.966 10.391 1.00 93.12 92 VAL A C 1
ATOM 758 O O . VAL A 1 92 ? -5.004 -8.180 10.986 1.00 93.12 92 VAL A O 1
ATOM 761 N N . ALA A 1 93 ? -3.494 -6.718 10.217 1.00 93.50 93 ALA A N 1
ATOM 762 C CA . ALA A 1 93 ? -4.208 -5.543 10.709 1.00 93.50 93 ALA A CA 1
ATOM 763 C C . ALA A 1 93 ? -5.607 -5.353 10.105 1.00 93.50 93 ALA A C 1
ATOM 765 O O . ALA A 1 93 ? -6.422 -4.645 10.692 1.00 93.50 93 ALA A O 1
ATOM 766 N N . 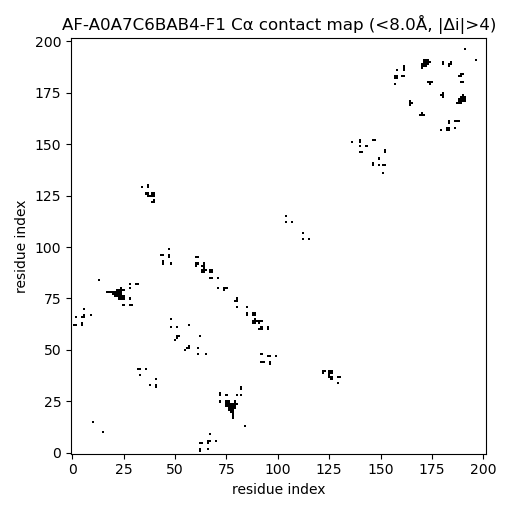VAL A 1 94 ? -5.928 -5.984 8.974 1.00 94.50 94 VAL A N 1
ATOM 767 C CA . VAL A 1 94 ? -7.285 -5.961 8.405 1.00 94.50 94 VAL A CA 1
ATOM 768 C C . VAL A 1 94 ? -8.295 -6.557 9.379 1.00 94.50 94 VAL A C 1
ATOM 770 O O . VAL A 1 94 ? -9.372 -5.992 9.573 1.00 94.50 94 VAL A O 1
ATOM 773 N N . VAL A 1 95 ? -7.928 -7.638 10.068 1.00 94.31 95 VAL A N 1
ATOM 774 C CA . VAL A 1 95 ? -8.782 -8.245 11.096 1.00 94.31 95 VAL A CA 1
ATOM 775 C C . VAL A 1 95 ? -9.013 -7.255 12.240 1.00 94.31 95 VAL A C 1
ATOM 777 O O . VAL A 1 95 ? -10.151 -7.054 12.662 1.00 94.31 95 VAL A O 1
ATOM 780 N N . LEU A 1 96 ? -7.960 -6.559 12.683 1.00 93.88 96 LEU A N 1
ATOM 781 C CA . LEU A 1 96 ? -8.057 -5.522 13.718 1.00 93.88 96 LEU A CA 1
ATOM 782 C C . LEU A 1 96 ? -8.985 -4.379 13.297 1.00 93.88 96 LEU A C 1
ATOM 784 O O . LEU A 1 96 ? -9.849 -3.964 14.069 1.00 93.88 96 LEU A O 1
ATOM 788 N N . MET A 1 97 ? -8.837 -3.893 12.064 1.00 95.25 97 MET A N 1
ATOM 789 C CA . MET A 1 97 ? -9.678 -2.845 11.485 1.00 95.25 97 MET A CA 1
ATOM 790 C C . MET A 1 97 ? -11.162 -3.235 11.510 1.00 95.25 97 MET A C 1
ATOM 792 O O . MET A 1 97 ? -12.001 -2.441 11.942 1.00 95.25 97 MET A O 1
ATOM 796 N N . LEU A 1 98 ? -11.490 -4.470 11.119 1.00 94.94 98 LEU A N 1
ATOM 797 C CA . LEU A 1 98 ? -12.863 -4.981 11.139 1.00 94.94 98 LEU A CA 1
ATOM 798 C C . LEU A 1 98 ? -13.415 -5.122 12.561 1.00 94.94 98 LEU A C 1
ATOM 800 O O . LEU A 1 98 ? -14.545 -4.704 12.824 1.00 94.94 98 LEU A O 1
ATOM 804 N N . VAL A 1 99 ? -12.618 -5.649 13.496 1.00 93.69 99 VAL A N 1
ATOM 805 C CA . VAL A 1 99 ? -13.017 -5.774 14.906 1.00 93.69 99 VAL A CA 1
ATOM 806 C C . VAL A 1 99 ? -13.319 -4.400 15.501 1.00 93.69 99 VAL A C 1
ATOM 808 O O . VAL A 1 99 ? -14.379 -4.213 16.102 1.00 93.69 99 VAL A O 1
ATOM 811 N N . ILE A 1 100 ? -12.443 -3.411 15.290 1.00 93.00 100 ILE A N 1
ATOM 812 C CA . ILE A 1 100 ? -12.669 -2.036 15.755 1.00 93.00 100 ILE A CA 1
ATOM 813 C C . ILE A 1 100 ? -13.942 -1.470 15.135 1.00 93.00 100 ILE A C 1
ATOM 815 O O . ILE A 1 100 ? -14.750 -0.875 15.854 1.00 93.00 100 ILE A O 1
ATOM 819 N N . TYR A 1 101 ? -14.136 -1.639 13.826 1.00 94.50 101 TYR A N 1
ATOM 820 C CA . TYR A 1 101 ? -15.326 -1.165 13.129 1.00 94.50 101 TYR A CA 1
ATOM 821 C C . TYR A 1 101 ? -16.606 -1.758 13.729 1.00 94.50 101 TYR A C 1
ATOM 823 O O . TYR A 1 101 ? -17.512 -1.014 14.114 1.00 94.50 101 TYR A O 1
ATOM 831 N N . HIS A 1 102 ? -16.667 -3.080 13.894 1.00 93.12 102 HIS A N 1
ATOM 832 C CA . HIS A 1 102 ? -17.824 -3.745 14.485 1.00 93.12 102 HIS A CA 1
ATOM 833 C C . HIS A 1 102 ? -18.064 -3.303 15.921 1.00 93.12 102 HIS A C 1
ATOM 835 O O . HIS A 1 102 ? -19.182 -2.913 16.248 1.00 93.12 102 HIS A O 1
ATOM 841 N N . ARG A 1 103 ? -17.038 -3.259 16.772 1.00 91.62 103 ARG A N 1
ATOM 842 C CA . ARG A 1 103 ? -17.175 -2.786 18.160 1.00 91.62 103 ARG A CA 1
ATOM 843 C C . ARG A 1 103 ? -17.726 -1.358 18.216 1.00 91.62 103 ARG A C 1
ATOM 845 O O . ARG A 1 103 ? -18.592 -1.034 19.021 1.00 91.62 103 ARG A O 1
ATOM 852 N N . THR A 1 104 ? -17.259 -0.522 17.296 1.00 90.88 104 THR A N 1
ATOM 853 C CA . THR A 1 104 ? -17.668 0.875 17.122 1.00 90.88 104 THR A CA 1
ATOM 854 C C . THR A 1 104 ? -19.129 1.007 16.670 1.00 90.88 104 THR A C 1
ATOM 856 O O . THR A 1 104 ? -19.789 1.982 17.031 1.00 90.88 104 THR A O 1
ATOM 859 N N . LEU A 1 105 ? -19.663 0.039 15.921 1.00 92.44 105 LEU A N 1
ATOM 860 C CA . LEU A 1 105 ? -21.086 -0.021 15.585 1.00 92.44 105 LEU A CA 1
ATOM 861 C C . LEU A 1 105 ? -21.945 -0.534 16.746 1.00 92.44 105 LEU A C 1
ATOM 863 O O . LEU A 1 105 ? -22.966 0.080 17.041 1.00 92.44 105 LEU A O 1
ATOM 867 N N . HIS A 1 106 ? -21.529 -1.614 17.414 1.00 91.75 106 HIS A N 1
ATOM 868 C CA . HIS A 1 106 ? -22.326 -2.280 18.454 1.00 91.75 106 HIS A CA 1
ATOM 869 C C . HIS A 1 106 ? -22.570 -1.402 19.688 1.00 91.75 106 HIS A C 1
ATOM 871 O O . HIS A 1 106 ? -23.619 -1.501 20.310 1.00 91.75 106 HIS A O 1
ATOM 877 N N . VAL A 1 107 ? -21.633 -0.512 20.032 1.00 91.81 107 VAL A N 1
ATOM 878 C CA . VAL A 1 107 ? -21.782 0.404 21.179 1.00 91.81 107 VAL A CA 1
ATOM 879 C C . VAL A 1 107 ? -22.769 1.550 20.890 1.00 91.81 107 VAL A C 1
ATOM 881 O O . VAL A 1 107 ? -23.205 2.236 21.811 1.00 91.81 107 VAL A O 1
ATOM 884 N N . ARG A 1 108 ? -23.141 1.792 19.625 1.00 91.69 108 ARG A N 1
ATOM 885 C CA . ARG A 1 108 ? -23.994 2.926 19.239 1.00 91.69 108 ARG A CA 1
ATOM 886 C C . ARG A 1 108 ? -25.412 2.498 18.903 1.00 91.69 108 ARG A C 1
ATOM 888 O O . ARG A 1 108 ? -25.628 1.484 18.246 1.00 91.69 108 ARG A O 1
ATOM 895 N N . LEU A 1 109 ? -26.370 3.354 19.254 1.00 90.88 109 LEU A N 1
ATOM 896 C CA . LEU A 1 109 ? -27.770 3.197 18.861 1.00 90.88 109 LEU A CA 1
ATOM 897 C C . LEU A 1 109 ? -27.914 3.207 17.326 1.00 90.88 109 LEU A 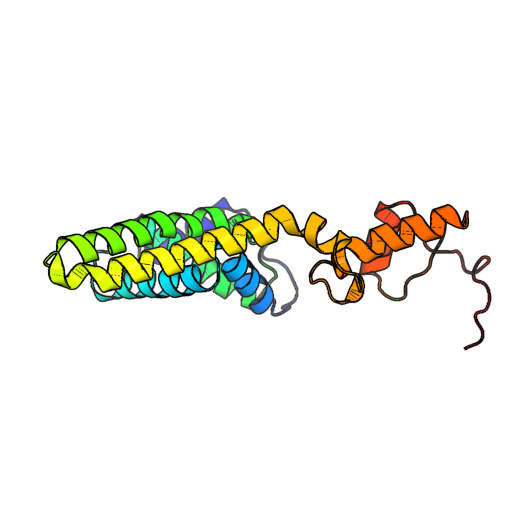C 1
ATOM 899 O O . LEU A 1 109 ? -27.225 3.999 16.671 1.00 90.88 109 LEU A O 1
ATOM 903 N N . PRO A 1 110 ? -28.835 2.412 16.743 1.00 88.94 110 PRO A N 1
ATOM 904 C CA . PRO A 1 110 ? -29.005 2.280 15.291 1.00 88.94 110 PRO A CA 1
ATOM 905 C C . PRO A 1 110 ? -29.139 3.611 14.538 1.00 88.94 110 PRO A C 1
ATOM 907 O O . PRO A 1 110 ? -28.552 3.772 13.468 1.00 88.94 110 PRO A O 1
ATOM 910 N N . GLN A 1 111 ? -29.824 4.591 15.133 1.00 90.69 111 GLN A N 1
ATOM 911 C CA . GLN A 1 111 ? -30.001 5.938 14.577 1.00 90.69 111 GLN A CA 1
ATOM 912 C C . GLN A 1 111 ? -28.677 6.686 14.330 1.00 90.69 111 GLN A C 1
ATOM 914 O O . GLN A 1 111 ? -28.550 7.413 13.349 1.00 90.69 111 GLN A O 1
ATOM 919 N N . PHE A 1 112 ? -27.649 6.452 15.154 1.00 91.56 112 PHE A N 1
ATOM 920 C CA . PHE A 1 112 ? -26.335 7.094 15.022 1.00 91.56 112 PHE A CA 1
ATOM 921 C C . PHE A 1 112 ? -25.325 6.258 14.221 1.00 91.56 112 PHE A C 1
ATOM 923 O O . PHE A 1 112 ? -24.184 6.678 14.033 1.00 91.56 112 PHE A O 1
ATOM 930 N N . GLN A 1 113 ? -25.709 5.075 13.731 1.00 92.56 113 GLN A N 1
ATOM 931 C CA . GLN A 1 113 ? -24.813 4.202 12.962 1.00 92.56 113 GLN A CA 1
ATOM 932 C C . GLN A 1 113 ? -24.720 4.583 11.477 1.00 92.56 113 GLN A C 1
ATOM 934 O O . GLN A 1 113 ? -23.784 4.150 10.804 1.00 92.56 113 GLN A O 1
ATOM 939 N N . LEU A 1 114 ? -25.666 5.371 10.951 1.00 91.44 114 LEU A N 1
ATOM 940 C CA . LEU A 1 114 ? -25.808 5.614 9.509 1.00 91.44 114 LEU A CA 1
ATOM 941 C C . LEU A 1 114 ? -24.526 6.172 8.870 1.00 91.44 114 LEU A C 1
ATOM 943 O O . LEU A 1 114 ? -24.067 5.653 7.853 1.00 91.44 114 LEU A O 1
ATOM 947 N N . TRP A 1 115 ? -23.909 7.176 9.498 1.00 91.56 115 TRP A N 1
ATOM 948 C CA . TRP A 1 115 ? -22.669 7.789 9.010 1.00 91.56 115 TRP A CA 1
ATOM 949 C C . TRP A 1 115 ? -21.486 6.818 9.007 1.00 91.56 115 TRP A C 1
ATOM 951 O O . TRP A 1 115 ? -20.715 6.793 8.052 1.00 91.56 115 TRP A O 1
ATOM 961 N N . TYR A 1 116 ? -21.378 5.955 10.020 1.00 92.25 116 TYR A N 1
ATOM 962 C CA . TYR A 1 116 ? -20.321 4.941 10.096 1.00 92.25 116 TYR A CA 1
ATOM 963 C C . TYR A 1 116 ? -20.506 3.834 9.055 1.00 92.25 116 TYR A C 1
ATOM 965 O O . TYR A 1 116 ? -19.531 3.364 8.473 1.00 92.25 116 TYR A O 1
ATOM 973 N N . LYS A 1 117 ? -21.754 3.432 8.787 1.00 94.38 117 LYS A N 1
ATOM 974 C CA . LYS A 1 117 ? -22.079 2.475 7.720 1.00 94.38 117 LYS A CA 1
ATOM 975 C C . LYS A 1 117 ? -21.744 3.049 6.345 1.00 94.38 117 LYS A C 1
ATOM 977 O O . LYS A 1 117 ? -21.064 2.388 5.570 1.00 94.38 117 LYS A O 1
ATOM 982 N N . ARG A 1 118 ? -22.133 4.299 6.067 1.00 94.50 118 ARG A N 1
ATOM 983 C CA . ARG A 1 118 ? -21.762 4.992 4.819 1.00 94.50 118 ARG A CA 1
ATOM 984 C C . ARG A 1 118 ? -20.248 5.130 4.669 1.00 94.50 118 ARG A C 1
ATOM 986 O O . ARG A 1 118 ? -19.724 4.798 3.614 1.00 94.50 118 ARG A O 1
ATOM 993 N N . GLY A 1 119 ? -19.547 5.545 5.725 1.00 94.81 119 GLY A N 1
ATOM 994 C CA . GLY A 1 119 ? -18.086 5.642 5.720 1.00 94.81 119 GLY A CA 1
ATOM 995 C C . GLY A 1 119 ? -17.408 4.306 5.405 1.00 94.81 119 GLY A C 1
ATOM 996 O O . GLY A 1 119 ? -16.4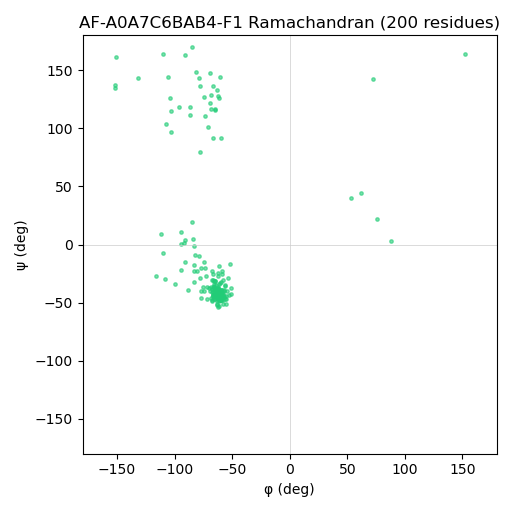98 4.264 4.584 1.00 94.81 119 GLY A O 1
ATOM 997 N N . PHE A 1 120 ? -17.901 3.204 5.978 1.00 95.06 120 PHE A N 1
ATOM 998 C CA . PHE A 1 120 ? -17.421 1.862 5.640 1.00 95.06 120 PHE A CA 1
ATOM 999 C C . PHE A 1 120 ? -17.626 1.527 4.164 1.00 95.06 120 PHE A C 1
ATOM 1001 O O . PHE A 1 120 ? -16.681 1.083 3.524 1.00 95.06 120 PHE A O 1
ATOM 1008 N N . TYR A 1 121 ? -18.811 1.789 3.604 1.00 96.38 121 TYR A N 1
ATOM 1009 C CA . TYR A 1 121 ? -19.049 1.564 2.178 1.00 96.38 121 TYR A CA 1
ATOM 1010 C C . TYR A 1 121 ? -18.114 2.391 1.295 1.00 96.38 121 TYR A C 1
ATOM 1012 O O . TYR A 1 121 ? -17.625 1.865 0.303 1.00 96.38 121 TYR A O 1
ATOM 1020 N N . VAL A 1 122 ? -17.813 3.641 1.657 1.00 96.75 122 VAL A N 1
ATOM 1021 C CA . VAL A 1 122 ? -16.849 4.478 0.920 1.00 96.75 122 VAL A CA 1
ATOM 1022 C C . VAL A 1 122 ? -15.445 3.867 0.961 1.00 96.75 122 VAL A C 1
ATOM 1024 O O . VAL A 1 122 ? -14.832 3.664 -0.086 1.00 96.75 122 VAL A O 1
ATOM 1027 N N . VAL A 1 123 ? -14.950 3.521 2.153 1.00 95.88 123 VAL A N 1
ATOM 1028 C CA . VAL A 1 123 ? -13.618 2.920 2.330 1.00 95.88 123 VAL A CA 1
ATOM 1029 C C . VAL A 1 123 ? -13.527 1.574 1.606 1.00 95.88 123 VAL A C 1
ATOM 1031 O O . VAL A 1 123 ? -12.592 1.345 0.842 1.00 95.88 123 VAL A O 1
ATOM 1034 N N . PHE A 1 124 ? -14.525 0.709 1.770 1.00 95.69 124 PHE A N 1
ATOM 1035 C CA . PHE A 1 124 ? -14.577 -0.593 1.111 1.00 95.69 124 PHE A CA 1
ATOM 1036 C C . PHE A 1 124 ? -14.668 -0.465 -0.415 1.00 95.69 124 PHE A C 1
ATOM 1038 O O . PHE A 1 124 ? -13.934 -1.138 -1.133 1.00 95.69 124 PHE A O 1
ATOM 1045 N N . SER A 1 125 ? -15.495 0.450 -0.927 1.00 96.56 125 SER A N 1
ATOM 1046 C CA . SER A 1 125 ? -15.588 0.697 -2.372 1.00 96.56 125 SER A CA 1
ATOM 1047 C C . SER A 1 125 ? -14.258 1.186 -2.937 1.00 96.56 125 SER A C 1
ATOM 1049 O O . SER A 1 125 ? -13.865 0.753 -4.014 1.00 96.56 125 SER A O 1
ATOM 1051 N N . SER A 1 126 ? -13.514 2.023 -2.206 1.00 96.62 126 SER A N 1
ATOM 1052 C CA . SER A 1 126 ? -12.186 2.466 -2.651 1.00 96.62 126 SER A CA 1
ATOM 1053 C C . SER A 1 126 ? -11.160 1.334 -2.727 1.00 96.62 126 SER A C 1
ATOM 1055 O O . SER A 1 126 ? -10.274 1.377 -3.577 1.00 96.62 126 SER A O 1
ATOM 1057 N N . LEU A 1 127 ? -11.277 0.313 -1.871 1.00 95.38 127 LEU A N 1
ATOM 1058 C CA . LEU A 1 127 ? -10.449 -0.889 -1.944 1.00 95.38 127 LEU A CA 1
ATOM 1059 C C . LEU A 1 127 ? -10.784 -1.688 -3.203 1.00 95.38 127 LEU A C 1
ATOM 1061 O O . LEU A 1 127 ? -9.885 -2.040 -3.963 1.00 95.38 127 LEU A O 1
ATOM 1065 N N . VAL A 1 128 ? -12.077 -1.920 -3.446 1.00 96.12 128 VAL A N 1
ATOM 1066 C CA . VAL A 1 128 ? -12.556 -2.639 -4.634 1.00 96.12 128 VAL A CA 1
ATOM 1067 C C . VAL A 1 128 ? -12.130 -1.915 -5.910 1.00 96.12 128 VAL A C 1
ATOM 1069 O O . VAL A 1 128 ? -11.554 -2.540 -6.792 1.00 96.12 128 VAL A O 1
ATOM 1072 N N . ILE A 1 129 ? -12.329 -0.597 -5.995 1.00 95.12 129 ILE A N 1
ATOM 1073 C CA . ILE A 1 129 ? -11.928 0.206 -7.159 1.00 95.12 129 ILE A CA 1
ATOM 1074 C C . ILE A 1 129 ? -10.412 0.134 -7.370 1.00 95.12 129 ILE A C 1
ATOM 1076 O O . ILE A 1 129 ? -9.971 -0.145 -8.481 1.00 95.12 129 ILE A O 1
ATOM 1080 N N . SER A 1 130 ? -9.614 0.322 -6.314 1.00 93.94 130 SER A N 1
ATOM 1081 C CA . SER A 1 130 ? -8.149 0.223 -6.395 1.00 93.94 130 SER A CA 1
ATOM 1082 C C . SER A 1 130 ? -7.701 -1.156 -6.889 1.00 93.94 130 SER A C 1
ATOM 1084 O O . SER A 1 130 ? -6.844 -1.257 -7.762 1.00 93.94 130 SER A O 1
ATOM 1086 N N . SER A 1 131 ? -8.317 -2.226 -6.379 1.00 92.75 131 SER A N 1
ATOM 1087 C CA . SER A 1 131 ? -8.030 -3.596 -6.808 1.00 92.75 131 SER A CA 1
ATOM 1088 C C . SER A 1 131 ? -8.406 -3.832 -8.273 1.00 92.75 131 SER A C 1
ATOM 1090 O O . SER A 1 131 ? -7.610 -4.398 -9.021 1.00 92.75 131 SER A O 1
ATOM 1092 N N . LEU A 1 132 ? -9.568 -3.342 -8.716 1.00 94.00 132 LEU A N 1
ATOM 1093 C CA . LEU A 1 132 ? -9.993 -3.436 -10.114 1.00 94.00 132 LEU A CA 1
ATOM 1094 C C . LEU A 1 132 ? -9.032 -2.684 -11.044 1.00 94.00 132 LEU A C 1
ATOM 1096 O O . LEU A 1 132 ? -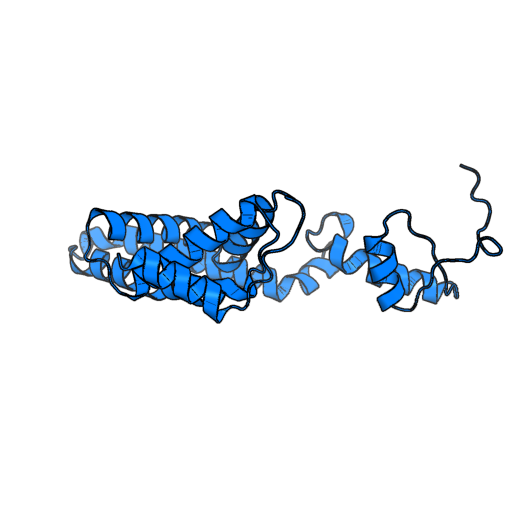8.663 -3.223 -12.081 1.00 94.00 132 LEU A O 1
ATOM 1100 N N . ILE A 1 133 ? -8.569 -1.487 -10.669 1.00 90.38 133 ILE A N 1
ATOM 1101 C CA . ILE A 1 133 ? -7.585 -0.729 -11.461 1.00 90.38 133 ILE A CA 1
ATOM 1102 C C . ILE A 1 133 ? -6.299 -1.541 -11.650 1.00 90.38 133 ILE A C 1
ATOM 1104 O O . ILE A 1 133 ? -5.786 -1.620 -12.764 1.00 90.38 133 ILE A O 1
ATOM 1108 N N . ILE A 1 134 ? -5.802 -2.183 -10.588 1.00 88.88 134 ILE A N 1
ATOM 1109 C CA . ILE A 1 134 ? -4.596 -3.019 -10.658 1.00 88.88 134 ILE A CA 1
ATOM 1110 C C . ILE A 1 134 ? -4.837 -4.255 -11.534 1.00 88.88 134 ILE A C 1
ATOM 1112 O O . ILE A 1 134 ? -4.004 -4.579 -12.379 1.00 88.88 134 ILE A O 1
ATOM 1116 N N . LEU A 1 135 ? -5.973 -4.939 -11.384 1.00 90.75 135 LEU A N 1
ATOM 1117 C CA . LEU A 1 135 ? -6.288 -6.135 -12.175 1.00 90.75 135 LEU A CA 1
ATOM 1118 C C . LEU A 1 135 ? -6.467 -5.823 -13.666 1.00 90.75 135 LEU A C 1
ATOM 1120 O O . LEU A 1 135 ? -5.970 -6.561 -14.513 1.00 90.75 135 LEU A O 1
ATOM 1124 N N . PHE A 1 136 ? -7.137 -4.717 -13.986 1.00 90.94 136 PHE A N 1
ATOM 1125 C CA . PHE A 1 136 ? -7.447 -4.311 -15.357 1.00 90.94 136 PHE A CA 1
ATOM 1126 C C . PHE A 1 136 ? -6.420 -3.341 -15.961 1.00 90.94 136 PHE A C 1
ATOM 1128 O O . PHE A 1 136 ? -6.656 -2.795 -17.039 1.00 90.94 136 PHE A O 1
ATOM 1135 N N . HIS A 1 137 ? -5.265 -3.127 -15.315 1.00 88.81 137 HIS A N 1
ATOM 1136 C CA . HIS A 1 137 ? -4.260 -2.160 -15.777 1.00 88.81 137 HIS A CA 1
ATOM 1137 C C . HIS A 1 137 ? -3.795 -2.419 -17.218 1.00 88.81 137 HIS A C 1
ATOM 1139 O O . HIS A 1 137 ? -3.549 -1.478 -17.968 1.00 88.81 137 HIS A O 1
ATOM 1145 N N . LYS A 1 138 ? -3.700 -3.691 -17.630 1.00 85.62 138 LYS A N 1
ATOM 1146 C CA . LYS A 1 138 ? -3.317 -4.068 -18.994 1.00 85.62 138 LYS A CA 1
ATOM 1147 C C . LYS A 1 138 ? -4.380 -3.638 -20.007 1.00 85.62 138 LYS A C 1
ATOM 1149 O O . LYS A 1 138 ? -4.050 -3.118 -21.062 1.00 85.62 138 LYS A O 1
ATOM 1154 N N . GLN A 1 139 ? -5.656 -3.839 -19.698 1.00 86.81 139 GLN A N 1
ATOM 1155 C CA . GLN A 1 139 ? -6.773 -3.468 -20.562 1.00 86.81 139 GLN A CA 1
ATOM 1156 C C . GLN A 1 139 ? -6.862 -1.947 -20.703 1.00 86.81 139 GLN A C 1
ATOM 1158 O O . GLN A 1 139 ? -6.998 -1.453 -21.819 1.00 86.81 139 GLN A O 1
ATOM 1163 N N . PHE A 1 140 ? -6.703 -1.211 -19.597 1.00 82.44 140 PHE A N 1
ATOM 1164 C CA . PHE A 1 140 ? -6.636 0.251 -19.633 1.00 82.44 140 PHE A CA 1
ATOM 1165 C C . PHE A 1 140 ? -5.486 0.746 -20.510 1.00 82.44 140 PHE A C 1
ATOM 1167 O O . PHE A 1 140 ? -5.679 1.664 -21.302 1.00 82.44 140 PHE A O 1
ATOM 1174 N N . PHE A 1 141 ? -4.328 0.090 -20.440 1.00 82.50 141 PHE A N 1
ATOM 1175 C CA . PHE A 1 141 ? -3.160 0.444 -21.238 1.00 82.50 141 PHE A CA 1
ATOM 1176 C C . PHE A 1 141 ? -3.390 0.372 -22.755 1.00 82.50 141 PHE A C 1
ATOM 1178 O O . PHE A 1 141 ? -2.917 1.244 -23.477 1.00 82.50 141 PHE A O 1
ATOM 1185 N N . TYR A 1 142 ? -4.132 -0.626 -23.248 1.00 81.00 142 TYR A N 1
ATOM 1186 C CA . TYR A 1 142 ? -4.462 -0.729 -24.678 1.00 81.00 142 TYR A CA 1
ATOM 1187 C C . TYR A 1 142 ? -5.575 0.226 -25.124 1.00 81.00 142 TYR A C 1
ATOM 1189 O O . TYR A 1 142 ? -5.692 0.490 -26.317 1.00 81.00 142 TYR A O 1
ATOM 1197 N N . PHE A 1 143 ? -6.398 0.719 -24.196 1.00 84.50 143 PHE A N 1
ATOM 1198 C CA . PHE A 1 143 ? -7.515 1.613 -24.509 1.00 84.50 143 PHE A CA 1
ATOM 1199 C C . PHE A 1 143 ? -7.093 3.087 -24.638 1.00 84.50 143 PHE A C 1
ATOM 1201 O O . PHE A 1 143 ? -7.789 3.875 -25.272 1.00 84.50 143 PHE A O 1
ATOM 1208 N N . LEU A 1 144 ? -5.965 3.478 -24.040 1.00 81.88 144 LEU A N 1
ATOM 1209 C CA . LEU A 1 144 ? -5.425 4.835 -24.143 1.00 81.88 144 LEU A CA 1
ATOM 1210 C C . LEU A 1 144 ? -4.796 5.079 -25.520 1.00 81.88 144 LEU A C 1
ATOM 1212 O O . LEU A 1 144 ? -3.895 4.351 -25.929 1.00 81.88 144 LEU A O 1
ATOM 1216 N N . GLU A 1 145 ? -5.222 6.153 -26.193 1.00 80.06 145 GLU A N 1
ATOM 1217 C CA . GLU A 1 145 ? -4.613 6.616 -27.451 1.00 80.06 145 GLU A CA 1
ATOM 1218 C C . GLU A 1 145 ? -3.134 6.984 -27.253 1.00 80.06 145 GLU A C 1
ATOM 1220 O O . GLU A 1 145 ? -2.273 6.589 -28.037 1.00 80.06 145 GLU A O 1
ATOM 1225 N N . ASP A 1 146 ? -2.830 7.694 -26.162 1.00 82.69 146 ASP A N 1
ATOM 1226 C CA . ASP A 1 146 ? -1.469 8.059 -25.776 1.00 82.69 146 ASP A CA 1
ATOM 1227 C C . ASP A 1 146 ? -0.974 7.167 -24.635 1.00 82.69 146 ASP A C 1
ATOM 1229 O O . ASP A 1 146 ? -1.244 7.390 -23.448 1.00 82.69 146 ASP A O 1
ATOM 1233 N N . LYS A 1 147 ? -0.226 6.137 -25.021 1.00 80.56 147 LYS A N 1
ATOM 1234 C CA . LYS A 1 147 ? 0.292 5.104 -24.121 1.00 80.56 147 LYS A CA 1
ATOM 1235 C C . LYS A 1 147 ? 1.327 5.642 -23.129 1.00 80.56 147 LYS A C 1
ATOM 1237 O O . LYS A 1 147 ? 1.456 5.078 -22.044 1.00 80.56 147 LYS A O 1
ATOM 1242 N N . THR A 1 148 ? 2.019 6.737 -23.457 1.00 78.00 148 THR A N 1
ATOM 1243 C CA . THR A 1 148 ? 3.079 7.325 -22.613 1.00 78.00 148 THR A CA 1
ATOM 1244 C C . THR A 1 148 ? 2.539 7.915 -21.311 1.00 78.00 148 THR A C 1
ATOM 1246 O O . THR A 1 148 ? 3.250 8.005 -20.313 1.00 78.00 148 THR A O 1
ATOM 1249 N N . LYS A 1 149 ? 1.247 8.263 -21.287 1.00 81.31 149 LYS A N 1
ATOM 1250 C CA . LYS A 1 149 ? 0.557 8.808 -20.110 1.00 81.31 149 LYS A CA 1
ATOM 1251 C C . LYS A 1 149 ? 0.088 7.740 -19.127 1.00 81.31 149 LYS A C 1
ATOM 1253 O O . LYS A 1 149 ? -0.379 8.074 -18.039 1.00 81.31 149 LYS A O 1
ATOM 1258 N N . HIS A 1 150 ? 0.170 6.462 -19.489 1.00 82.50 150 HIS A N 1
ATOM 1259 C CA . HIS A 1 150 ? -0.253 5.392 -18.602 1.00 82.50 150 HIS A CA 1
ATOM 1260 C C . HIS A 1 150 ? 0.808 5.121 -17.532 1.00 82.50 150 HIS A C 1
ATOM 1262 O O . HIS A 1 150 ? 1.990 4.985 -17.832 1.00 82.50 150 HIS A O 1
ATOM 1268 N N . PHE A 1 151 ? 0.384 4.948 -16.279 1.00 80.38 151 PHE A N 1
ATOM 1269 C CA . PHE A 1 151 ? 1.299 4.710 -15.154 1.00 80.38 151 PHE A CA 1
ATOM 1270 C C . PHE A 1 151 ? 2.172 3.454 -15.327 1.00 80.38 151 PHE A C 1
ATOM 1272 O O . PHE A 1 151 ? 3.258 3.374 -14.761 1.00 80.38 151 PHE A O 1
ATOM 1279 N N . ALA A 1 152 ? 1.708 2.474 -16.110 1.00 82.06 152 ALA A N 1
ATOM 1280 C CA . ALA A 1 152 ? 2.458 1.253 -16.393 1.00 82.06 152 ALA A CA 1
ATOM 1281 C C . ALA A 1 152 ? 3.350 1.344 -17.648 1.00 82.06 152 ALA A C 1
ATOM 1283 O O . ALA A 1 152 ? 3.953 0.342 -18.018 1.00 82.06 152 ALA A O 1
ATOM 1284 N N . TYR A 1 153 ? 3.441 2.503 -18.314 1.00 84.88 153 TYR A N 1
ATOM 1285 C CA . TYR A 1 153 ? 4.207 2.652 -19.558 1.00 84.88 153 TYR A CA 1
ATOM 1286 C C . TYR A 1 153 ? 5.665 2.209 -19.401 1.00 84.88 153 TYR A C 1
ATOM 1288 O O . TYR A 1 153 ? 6.117 1.370 -20.170 1.00 84.88 153 TYR A O 1
ATOM 1296 N N . ALA A 1 154 ? 6.350 2.647 -18.340 1.00 82.88 154 ALA A N 1
ATOM 1297 C CA . ALA A 1 154 ? 7.742 2.270 -18.068 1.00 82.88 154 ALA A CA 1
ATOM 1298 C C . ALA A 1 154 ? 7.960 0.748 -17.916 1.00 82.88 154 ALA A C 1
ATOM 1300 O O . ALA A 1 154 ? 9.067 0.255 -18.109 1.00 82.88 154 ALA A O 1
ATOM 1301 N N . PHE A 1 155 ? 6.914 -0.015 -17.576 1.00 82.94 155 PHE A N 1
ATOM 1302 C CA . PHE A 1 155 ? 6.984 -1.477 -17.514 1.00 82.94 155 PHE A CA 1
ATOM 1303 C C . PHE A 1 155 ? 6.797 -2.136 -18.885 1.00 82.94 155 PHE A C 1
ATOM 1305 O O . PHE A 1 155 ? 7.362 -3.197 -19.136 1.00 82.94 155 PHE A O 1
ATOM 1312 N N . TYR A 1 156 ? 5.997 -1.530 -19.762 1.00 86.94 156 TYR A N 1
ATOM 1313 C CA . TYR A 1 156 ? 5.660 -2.072 -21.079 1.00 86.94 156 TYR A CA 1
ATOM 1314 C C . TYR A 1 156 ? 6.562 -1.558 -22.209 1.00 86.94 156 TYR A C 1
ATOM 1316 O O . TYR A 1 156 ? 6.667 -2.213 -23.244 1.00 86.94 156 TYR A O 1
ATOM 1324 N N . GLU A 1 157 ? 7.214 -0.414 -22.023 1.00 87.31 157 GLU A N 1
ATOM 1325 C CA . GLU A 1 157 ? 8.075 0.235 -23.013 1.00 87.31 157 GLU A CA 1
ATOM 1326 C C . GLU A 1 157 ? 9.195 -0.685 -23.536 1.00 87.31 157 GLU A C 1
ATOM 1328 O O . GLU A 1 157 ? 9.250 -0.879 -24.752 1.00 87.31 157 GLU A O 1
ATOM 1333 N N . PRO A 1 158 ? 10.008 -1.359 -22.693 1.00 88.94 158 PRO A N 1
ATOM 1334 C CA . PRO A 1 158 ? 11.051 -2.263 -23.187 1.00 88.94 158 PRO A CA 1
ATOM 1335 C C . PRO A 1 158 ? 10.492 -3.433 -24.004 1.00 88.94 158 PRO A C 1
ATOM 1337 O O . PRO A 1 158 ? 11.111 -3.882 -24.969 1.00 88.94 158 PRO A O 1
ATOM 1340 N N . TYR A 1 159 ? 9.305 -3.925 -23.636 1.00 89.19 159 TYR A N 1
ATOM 1341 C CA . TYR A 1 159 ? 8.637 -4.997 -24.366 1.00 89.19 159 TYR A CA 1
ATOM 1342 C C . TYR A 1 159 ? 8.226 -4.532 -25.767 1.00 89.19 159 TYR A C 1
ATOM 1344 O O . TYR A 1 159 ? 8.518 -5.218 -26.745 1.00 89.19 159 TYR A O 1
ATOM 1352 N N . TRP A 1 160 ? 7.608 -3.359 -25.897 1.00 87.50 160 TRP A N 1
ATOM 1353 C CA . TRP A 1 160 ? 7.238 -2.822 -27.209 1.00 87.50 160 TRP A CA 1
ATOM 1354 C C . TRP A 1 160 ? 8.431 -2.446 -28.063 1.00 87.50 160 TRP A C 1
ATOM 1356 O O . TRP A 1 160 ? 8.462 -2.806 -29.234 1.00 87.50 160 TRP A O 1
ATOM 1366 N N . GLN A 1 161 ? 9.446 -1.835 -27.466 1.00 88.62 161 GLN A N 1
ATOM 1367 C CA . GLN A 1 161 ? 10.681 -1.538 -28.169 1.00 88.62 161 GLN A CA 1
ATOM 1368 C C . GLN A 1 161 ? 11.329 -2.818 -28.721 1.00 88.62 161 GLN A C 1
ATOM 1370 O O . GLN A 1 161 ? 11.800 -2.840 -29.855 1.00 88.62 161 GLN A O 1
ATOM 1375 N N . SER A 1 162 ? 11.295 -3.920 -27.964 1.00 89.62 162 SER A N 1
ATOM 1376 C CA . SER A 1 162 ? 11.783 -5.212 -28.457 1.00 89.62 162 SER A CA 1
ATOM 1377 C C . SER A 1 162 ? 10.948 -5.781 -29.612 1.00 89.62 162 SER A C 1
ATOM 1379 O O . SER A 1 162 ? 11.496 -6.458 -30.479 1.00 89.62 162 SER A O 1
ATOM 1381 N N . MET A 1 163 ? 9.640 -5.504 -29.647 1.00 89.62 163 MET A N 1
ATOM 1382 C CA . MET A 1 163 ? 8.757 -5.916 -30.741 1.00 89.62 163 MET A CA 1
ATOM 1383 C C . MET A 1 163 ? 9.027 -5.098 -32.009 1.00 89.62 163 MET A C 1
ATOM 1385 O O . MET A 1 163 ? 9.212 -5.689 -33.067 1.00 89.62 163 MET A O 1
ATOM 1389 N N . GLU A 1 164 ? 9.135 -3.772 -31.894 1.00 89.81 164 GLU A N 1
ATOM 1390 C CA . GLU A 1 164 ? 9.442 -2.874 -33.018 1.00 89.81 164 GLU A CA 1
ATOM 1391 C C . GLU A 1 164 ? 10.802 -3.203 -33.653 1.00 89.81 164 GLU A C 1
ATOM 1393 O O . GLU A 1 164 ? 10.921 -3.308 -34.872 1.00 89.81 164 GLU A O 1
ATOM 1398 N N . LEU A 1 165 ? 11.830 -3.451 -32.834 1.00 89.19 165 LEU A N 1
ATOM 1399 C CA . LEU A 1 165 ? 13.158 -3.840 -33.324 1.00 89.19 165 LEU A CA 1
ATOM 1400 C C . LEU A 1 165 ? 13.131 -5.176 -34.080 1.00 89.19 165 LEU A C 1
ATOM 1402 O O . LEU A 1 165 ? 13.776 -5.311 -35.121 1.00 89.19 165 LEU A O 1
ATOM 1406 N N . ARG A 1 166 ? 12.337 -6.144 -33.607 1.00 88.88 166 ARG A N 1
ATOM 1407 C CA . ARG A 1 166 ? 12.141 -7.429 -34.296 1.00 88.88 166 ARG A CA 1
ATOM 1408 C C . ARG A 1 166 ? 11.403 -7.277 -35.620 1.00 88.88 166 ARG A C 1
ATOM 1410 O O . ARG A 1 166 ? 11.738 -7.985 -36.564 1.00 88.88 166 ARG A O 1
ATOM 1417 N N . GLU A 1 167 ? 10.436 -6.366 -35.712 1.00 91.25 167 GLU A N 1
ATOM 1418 C CA . GLU A 1 167 ? 9.744 -6.065 -36.975 1.00 91.25 167 GLU A CA 1
ATOM 1419 C C . GLU A 1 167 ? 10.696 -5.473 -38.023 1.00 91.25 167 GLU A C 1
ATOM 1421 O O . GLU A 1 167 ? 10.584 -5.785 -39.207 1.00 91.25 167 GLU A O 1
ATOM 1426 N N . ILE A 1 168 ? 11.677 -4.681 -37.585 1.00 89.00 168 ILE A N 1
ATOM 1427 C CA . ILE A 1 168 ? 12.725 -4.103 -38.442 1.00 89.00 168 ILE A CA 1
ATOM 1428 C C . ILE A 1 168 ? 13.835 -5.133 -38.760 1.00 89.00 168 ILE A C 1
ATOM 1430 O O . ILE A 1 168 ? 14.673 -4.902 -39.630 1.00 89.00 168 ILE A O 1
ATOM 1434 N N . GLY A 1 169 ? 13.833 -6.298 -38.100 1.00 86.69 169 GLY A N 1
ATOM 1435 C CA . GLY A 1 169 ? 14.853 -7.341 -38.255 1.00 86.69 169 GLY A CA 1
ATOM 1436 C C . GLY A 1 169 ? 16.176 -7.019 -37.553 1.00 86.69 169 GLY A C 1
ATOM 1437 O O . GLY A 1 169 ? 17.219 -7.549 -37.935 1.00 86.69 169 GLY A O 1
ATOM 1438 N N . GLN A 1 170 ? 16.150 -6.132 -36.555 1.00 85.19 170 GLN A N 1
ATOM 1439 C CA . GLN A 1 170 ? 17.324 -5.693 -35.810 1.00 85.19 170 GLN A CA 1
ATOM 1440 C C . GLN A 1 170 ? 17.379 -6.361 -34.427 1.00 85.19 170 GLN A C 1
ATOM 1442 O O . GLN A 1 170 ? 16.565 -6.090 -33.549 1.00 85.19 170 GLN A O 1
ATOM 1447 N N . ASP A 1 171 ? 18.400 -7.192 -34.205 1.00 85.38 171 ASP A N 1
ATOM 1448 C CA . ASP A 1 171 ? 18.559 -7.974 -32.965 1.00 85.38 171 ASP A CA 1
ATOM 1449 C C . ASP A 1 171 ? 19.402 -7.272 -31.879 1.00 85.38 171 ASP A C 1
ATOM 1451 O O . ASP A 1 171 ? 19.651 -7.834 -30.804 1.00 85.38 171 ASP A O 1
ATOM 1455 N N . CYS A 1 172 ? 19.870 -6.047 -32.141 1.00 87.69 172 CYS A N 1
ATOM 1456 C CA . CYS A 1 172 ? 20.672 -5.277 -31.196 1.00 87.69 172 CYS A CA 1
ATOM 1457 C C . CYS A 1 172 ? 20.175 -3.838 -31.022 1.00 87.69 172 CYS A C 1
ATOM 1459 O O . CYS A 1 172 ? 19.755 -3.183 -31.975 1.00 87.69 172 CYS A O 1
ATOM 1461 N N . TYR A 1 173 ? 20.263 -3.329 -29.796 1.00 86.50 173 TYR A N 1
ATOM 1462 C CA . TYR A 1 173 ? 19.995 -1.938 -29.455 1.00 86.50 173 TYR A CA 1
ATOM 1463 C C . TYR A 1 173 ? 20.814 -1.540 -28.229 1.00 86.50 173 TYR A C 1
ATOM 1465 O O . TYR A 1 173 ? 20.892 -2.293 -27.255 1.00 86.50 173 TYR A O 1
ATOM 1473 N N . THR A 1 174 ? 21.405 -0.348 -28.273 1.00 87.50 174 THR A N 1
ATOM 1474 C CA . THR A 1 174 ? 22.176 0.218 -27.162 1.00 87.50 174 THR A CA 1
ATOM 1475 C C . THR A 1 174 ? 21.374 1.344 -26.519 1.00 87.50 174 THR A C 1
ATOM 1477 O O . THR A 1 174 ? 21.272 2.445 -27.065 1.00 87.50 174 THR A O 1
ATOM 1480 N N . SER A 1 175 ? 20.784 1.061 -25.357 1.00 84.19 175 SER A N 1
ATOM 1481 C CA . SER A 1 175 ? 20.094 2.054 -24.536 1.00 84.19 175 SER A CA 1
ATOM 1482 C C . SER A 1 175 ? 21.082 2.854 -23.689 1.00 84.19 175 SER A C 1
ATOM 1484 O O . SER A 1 175 ? 22.103 2.342 -23.238 1.00 84.19 175 SER A O 1
ATOM 1486 N N . LYS A 1 176 ? 20.751 4.121 -23.419 1.00 85.44 176 LYS A N 1
ATOM 1487 C CA . LYS A 1 176 ? 21.505 4.961 -22.473 1.00 85.44 176 LYS A CA 1
ATOM 1488 C C . LYS A 1 176 ? 21.267 4.554 -21.018 1.00 85.44 176 LYS A C 1
ATOM 1490 O O . LYS A 1 176 ? 22.116 4.819 -20.172 1.00 85.44 176 LYS A O 1
ATOM 1495 N N . ASP A 1 177 ? 20.108 3.962 -20.726 1.00 85.38 177 ASP A N 1
ATOM 1496 C CA . ASP A 1 177 ? 19.763 3.485 -19.389 1.00 85.38 177 ASP A CA 1
ATOM 1497 C C . ASP A 1 177 ? 20.079 1.993 -19.269 1.00 85.38 177 ASP A C 1
ATOM 1499 O O . ASP A 1 177 ? 19.496 1.146 -19.953 1.00 85.38 177 ASP A O 1
ATOM 1503 N N . PHE A 1 178 ? 20.984 1.679 -18.346 1.00 85.69 178 PHE A N 1
ATOM 1504 C CA . PHE A 1 178 ? 21.382 0.319 -18.013 1.00 85.69 178 PHE A CA 1
ATOM 1505 C C . PHE A 1 178 ? 20.179 -0.555 -17.637 1.00 85.69 178 PHE A C 1
ATOM 1507 O O . PHE A 1 178 ? 20.107 -1.698 -18.074 1.00 85.69 178 PHE A O 1
ATOM 1514 N N . LYS A 1 179 ? 19.191 -0.035 -16.891 1.00 86.69 179 LYS A N 1
ATOM 1515 C CA . LYS A 1 179 ? 17.999 -0.810 -16.494 1.00 86.69 179 LYS A CA 1
ATOM 1516 C C . LYS A 1 179 ? 17.184 -1.254 -17.706 1.00 86.69 179 LYS A C 1
ATOM 1518 O O . LYS A 1 179 ? 16.804 -2.421 -17.788 1.00 86.69 179 LYS A O 1
ATOM 1523 N N . VAL A 1 180 ? 16.973 -0.343 -18.654 1.00 86.81 180 VAL A N 1
ATOM 1524 C CA . VAL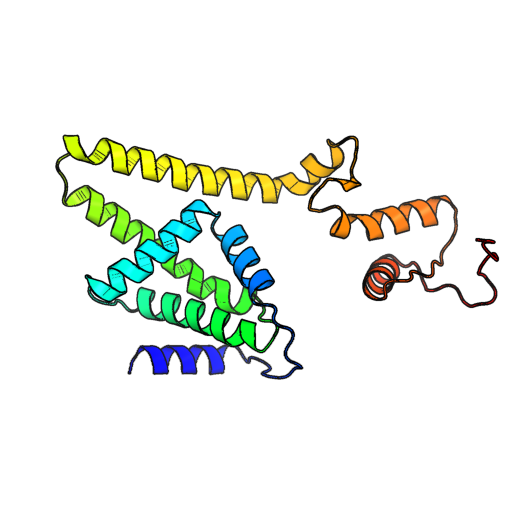 A 1 180 ? 16.272 -0.632 -19.913 1.00 86.81 180 VAL A CA 1
ATOM 1525 C C . VAL A 1 180 ? 17.072 -1.633 -20.744 1.00 86.81 180 VAL A C 1
ATOM 1527 O O . VAL A 1 180 ? 16.492 -2.561 -21.302 1.00 86.81 180 VAL A O 1
ATOM 1530 N N . GLN A 1 181 ? 18.405 -1.524 -20.756 1.00 89.31 181 GLN A N 1
ATOM 1531 C CA . GLN A 1 181 ? 19.269 -2.487 -21.442 1.00 89.31 181 GLN A CA 1
ATOM 1532 C C . GLN A 1 181 ? 19.083 -3.921 -20.915 1.00 89.31 181 GLN A C 1
ATOM 1534 O O . GLN A 1 181 ? 18.958 -4.846 -21.716 1.00 89.31 181 GLN A O 1
ATOM 1539 N N . TYR A 1 182 ? 18.989 -4.128 -19.594 1.00 90.50 182 TYR A N 1
ATOM 1540 C CA . TYR A 1 182 ? 18.694 -5.463 -19.040 1.00 90.50 182 TYR A CA 1
ATOM 1541 C C . TYR A 1 182 ? 17.312 -5.975 -19.425 1.00 90.50 182 TYR A C 1
ATOM 1543 O O . TYR A 1 182 ? 17.148 -7.164 -19.697 1.00 90.50 182 TYR A O 1
ATOM 1551 N N . GLN A 1 183 ? 16.311 -5.096 -19.438 1.00 91.19 183 GLN A N 1
ATOM 1552 C CA . GLN A 1 183 ? 14.951 -5.469 -19.826 1.00 91.19 183 GLN A CA 1
ATOM 1553 C C . GLN A 1 183 ? 14.899 -5.884 -21.303 1.00 91.19 183 GLN A C 1
ATOM 1555 O O . GLN A 1 183 ? 14.317 -6.914 -21.636 1.00 91.19 183 GLN A O 1
ATOM 1560 N N . LEU A 1 184 ? 15.582 -5.154 -22.186 1.00 90.56 184 LEU A N 1
ATOM 1561 C CA . LEU A 1 184 ? 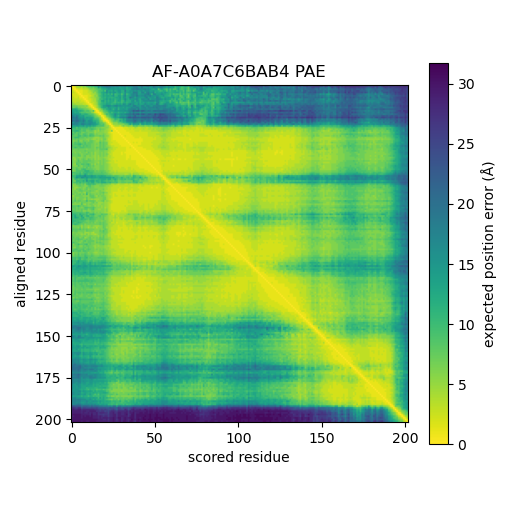15.737 -5.517 -23.597 1.00 90.56 184 LEU A CA 1
ATOM 1562 C C . LEU A 1 184 ? 16.488 -6.845 -23.771 1.00 90.56 184 LEU A C 1
ATOM 1564 O O . LEU A 1 184 ? 16.063 -7.695 -24.557 1.00 90.56 184 LEU A O 1
ATOM 1568 N N . GLN A 1 185 ? 17.538 -7.073 -22.977 1.00 91.31 185 GLN A N 1
ATOM 1569 C CA . GLN A 1 185 ? 18.288 -8.329 -22.974 1.00 91.31 185 GLN A CA 1
ATOM 1570 C C . GLN A 1 185 ? 17.419 -9.523 -22.563 1.00 91.31 185 GLN A C 1
ATOM 1572 O O . GLN A 1 185 ? 17.533 -10.593 -23.162 1.00 91.31 185 GLN A O 1
ATOM 1577 N N . TYR A 1 186 ? 16.510 -9.344 -21.598 1.00 91.12 186 TYR A N 1
ATOM 1578 C CA . TYR A 1 186 ? 15.512 -10.354 -21.233 1.00 91.12 186 TYR A CA 1
ATOM 1579 C C . TYR A 1 186 ? 14.584 -10.704 -22.410 1.00 91.12 186 TYR A C 1
ATOM 1581 O O . TYR A 1 186 ? 14.207 -11.862 -22.583 1.00 91.12 186 TYR A O 1
ATOM 1589 N N . HIS A 1 187 ? 14.283 -9.731 -23.273 1.00 90.31 187 HIS A N 1
ATOM 1590 C CA . HIS A 1 187 ? 13.537 -9.932 -24.518 1.00 90.31 187 HIS A CA 1
ATOM 1591 C C . HIS A 1 187 ? 14.409 -10.388 -25.706 1.00 90.31 187 HIS A C 1
ATOM 1593 O O . HIS A 1 187 ? 13.905 -10.552 -26.820 1.00 90.31 187 HIS A O 1
ATOM 1599 N N . GLY A 1 188 ? 15.699 -10.653 -25.488 1.00 89.12 188 GLY A N 1
ATOM 1600 C CA . GLY A 1 188 ? 16.624 -11.177 -26.494 1.00 89.12 188 GLY A CA 1
ATOM 1601 C C . GLY A 1 188 ? 17.327 -10.122 -27.352 1.00 89.12 188 GLY A C 1
ATOM 1602 O O . GLY A 1 188 ? 18.106 -10.506 -28.219 1.00 89.12 188 GLY A O 1
ATOM 1603 N N . ILE A 1 189 ? 17.111 -8.829 -27.099 1.00 90.06 189 ILE A N 1
ATOM 1604 C CA . ILE A 1 189 ? 17.804 -7.734 -27.790 1.00 90.06 189 ILE A CA 1
ATOM 1605 C C . ILE A 1 189 ? 19.124 -7.452 -27.069 1.00 90.06 189 ILE A C 1
ATOM 1607 O O . ILE A 1 189 ? 19.137 -7.110 -25.886 1.00 90.06 189 ILE A O 1
ATOM 1611 N N . ARG A 1 190 ? 20.254 -7.622 -27.760 1.00 90.50 190 ARG A N 1
ATOM 1612 C CA . ARG A 1 190 ? 21.588 -7.426 -27.162 1.00 90.50 190 ARG A CA 1
ATOM 1613 C C . ARG A 1 190 ? 22.078 -5.997 -27.347 1.00 90.50 190 ARG A C 1
ATOM 1615 O O . ARG A 1 190 ? 21.593 -5.269 -28.203 1.00 90.50 190 ARG A O 1
ATOM 1622 N N . GLU A 1 191 ? 23.077 -5.605 -26.567 1.00 88.25 191 GLU A N 1
ATOM 1623 C CA . GLU A 1 191 ? 23.801 -4.365 -26.844 1.00 88.25 191 GLU A CA 1
ATOM 1624 C C . GLU A 1 191 ? 24.512 -4.483 -28.197 1.00 88.25 191 GLU A C 1
ATOM 1626 O O . GLU A 1 191 ? 25.133 -5.514 -28.485 1.00 88.25 191 GLU A O 1
ATOM 1631 N N . CYS A 1 192 ? 24.387 -3.461 -29.048 1.00 86.75 192 CYS A N 1
ATOM 1632 C CA . CYS A 1 192 ? 25.109 -3.455 -30.314 1.00 86.75 192 CYS A CA 1
ATOM 1633 C C . CYS A 1 192 ? 26.607 -3.339 -30.032 1.00 86.75 192 CYS A C 1
ATOM 1635 O O . CYS A 1 192 ? 27.040 -2.529 -29.212 1.00 86.75 192 CYS A O 1
ATOM 1637 N N . LYS A 1 193 ? 27.414 -4.132 -30.738 1.00 80.75 193 LYS A N 1
ATOM 1638 C CA . LYS A 1 193 ? 28.864 -3.922 -30.759 1.00 80.75 193 LYS A CA 1
ATOM 1639 C C . LYS A 1 193 ? 29.139 -2.629 -31.531 1.00 80.75 193 LYS A C 1
ATOM 1641 O O . LYS A 1 193 ? 28.414 -2.323 -32.473 1.00 80.75 193 LYS A O 1
ATOM 1646 N N . GLU A 1 194 ? 30.185 -1.883 -31.170 1.00 65.62 194 GLU A N 1
ATOM 1647 C CA . GLU A 1 194 ? 30.533 -0.582 -31.784 1.00 65.62 194 GL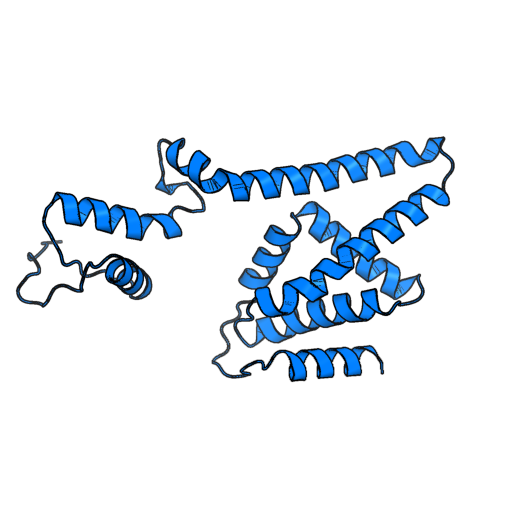U A CA 1
ATOM 1648 C C . GLU A 1 194 ? 30.639 -0.599 -33.327 1.00 65.62 194 GLU A C 1
ATOM 1650 O O . GLU A 1 194 ? 30.567 0.457 -33.951 1.00 65.62 194 GLU A O 1
ATOM 1655 N N . SER A 1 195 ? 30.764 -1.772 -33.959 1.00 57.81 195 SER A N 1
ATOM 1656 C CA . SER A 1 195 ? 30.753 -1.944 -35.417 1.00 57.81 195 SER A CA 1
ATOM 1657 C C . SER A 1 195 ? 29.379 -1.787 -36.085 1.00 57.81 195 SER A C 1
ATOM 1659 O O . SER A 1 195 ? 29.342 -1.526 -37.284 1.00 57.81 195 SER A O 1
ATOM 1661 N N . ASP A 1 196 ? 28.278 -1.918 -35.336 1.00 56.59 196 ASP A N 1
ATOM 1662 C CA . ASP A 1 196 ? 26.902 -1.995 -35.865 1.00 56.59 196 ASP A CA 1
ATOM 1663 C C . ASP A 1 196 ? 26.042 -0.768 -35.508 1.00 56.59 196 ASP A C 1
ATOM 1665 O O . ASP A 1 196 ? 24.833 -0.752 -35.734 1.00 56.59 196 ASP A O 1
ATOM 1669 N N . VAL A 1 197 ? 26.644 0.281 -34.940 1.00 53.28 197 VAL A N 1
ATOM 1670 C CA . VAL A 1 197 ? 25.932 1.515 -34.583 1.00 53.28 197 VAL A CA 1
ATOM 1671 C C . VAL A 1 197 ? 25.911 2.441 -35.806 1.00 53.28 197 VAL A C 1
ATOM 1673 O O . VAL A 1 197 ? 26.967 2.970 -36.174 1.00 53.28 197 VAL A O 1
ATOM 1676 N N . PRO A 1 198 ? 24.759 2.705 -36.460 1.00 46.75 198 PRO A N 1
ATOM 1677 C CA . PRO A 1 198 ? 24.713 3.773 -37.443 1.00 46.75 198 PRO A CA 1
ATOM 1678 C C . PRO A 1 198 ? 25.022 5.078 -36.712 1.00 46.75 198 PRO A C 1
ATOM 1680 O O . PRO A 1 198 ? 24.430 5.383 -35.676 1.00 46.75 198 PRO A O 1
ATOM 1683 N N . LYS A 1 199 ? 25.990 5.838 -37.232 1.00 41.75 199 LYS A N 1
ATOM 1684 C CA . LYS A 1 199 ? 26.332 7.175 -36.740 1.00 41.75 199 LYS A CA 1
ATOM 1685 C C . LYS A 1 199 ? 25.099 8.069 -36.873 1.00 41.75 199 LYS A C 1
ATOM 1687 O O . LYS A 1 199 ? 24.878 8.671 -37.919 1.00 41.75 199 LYS A O 1
ATOM 1692 N N . ILE A 1 200 ? 24.284 8.140 -35.826 1.00 42.91 200 ILE A N 1
ATOM 1693 C CA . ILE A 1 200 ? 23.192 9.103 -35.742 1.00 42.91 200 ILE A CA 1
ATOM 1694 C C . ILE A 1 200 ? 23.855 10.465 -35.541 1.00 42.91 200 ILE A C 1
ATOM 1696 O O . ILE A 1 200 ? 24.340 10.788 -34.454 1.00 42.91 200 ILE A O 1
ATOM 1700 N N . HIS A 1 201 ? 23.944 11.235 -36.625 1.00 36.66 201 HIS A N 1
ATOM 1701 C CA . HIS A 1 201 ? 24.236 12.656 -36.541 1.00 36.66 201 HIS A CA 1
ATOM 1702 C C . HIS A 1 201 ? 23.113 13.325 -35.745 1.00 36.66 201 HIS A C 1
ATOM 1704 O O . HIS A 1 201 ? 21.932 13.110 -36.009 1.00 36.66 201 HIS A O 1
ATOM 1710 N N . LYS A 1 202 ? 23.543 14.046 -34.714 1.00 37.34 202 LYS A N 1
ATOM 1711 C CA . LYS A 1 202 ? 22.729 14.781 -33.752 1.00 37.34 202 LYS A CA 1
ATOM 1712 C C . LYS A 1 202 ? 21.899 15.876 -34.414 1.00 37.34 202 LYS A C 1
ATOM 1714 O O . LYS A 1 202 ? 22.432 16.500 -35.359 1.00 37.34 202 LYS A O 1
#

Foldseek 3Di:
DLLVVLLVVLCVVLVDPLDDAFDLCLVVLVVVVCLVQPVLSVVLLVVLLVCCVPPNPQDPLSSQQVSLVVSQNVSSRGDDDDNVSSVVSNCSSVVSSVVVLVVVQVVDDPVVCPVSVVSVCVSVVSRVVSVVCVVCLVVVCVVDPDNVPRPCSVVCVLVVVLVVCVVVVHQEDADPDPVSQVSVVVSRHHHDDPVPDDPPDD

pLDDT: mean 85.06, std 12.1, range [36.66, 96.75]

Radius of gyration: 23.44 Å; Cα contacts (8 Å, |Δi|>4): 158; chains: 1; bounding box: 61×30×65 Å

Mean predicted aligned error: 8.95 Å

Secondary structure (DSSP, 8-state):
-HHHHHHHHHHHHTT---------THHHHHHHHHHHH-HHHHHHHHHHHHHHHHHS---HHHHHHHHHHHHHHHHHTTSPPPHHHHHHHHHTHHHHHHHHHHHHHHTS-GGG-HHHHHHHHHHHHHHHHHHHHHHTHHHHHHH-S-GGGSTTHHHHHHHHHHHHHHHTT--B---SSHHHHHHHHHTTPBPPPTTS------

Solvent-accessible surface area (backbone atoms only — not comparable to full-atom values): 11554 Å² total; per-residue (Å²): 112,70,55,61,53,51,42,52,50,54,55,65,75,64,67,65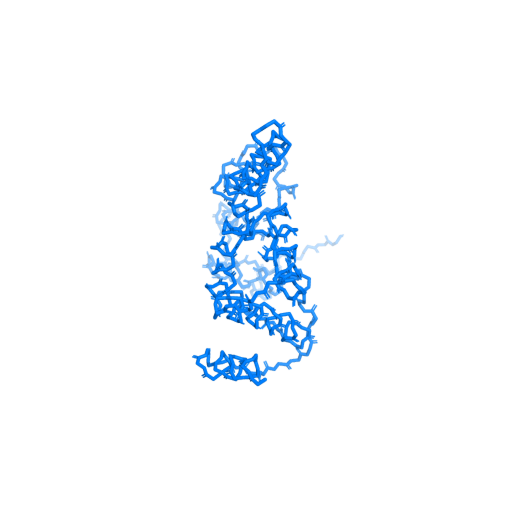,79,90,73,76,73,72,70,56,39,38,66,61,52,51,48,51,50,30,66,71,44,15,65,61,39,40,54,48,49,53,52,42,55,53,47,35,73,77,77,46,83,79,46,72,60,54,44,46,15,51,33,38,46,53,48,51,53,61,46,10,54,47,27,85,61,69,60,79,82,40,44,72,43,38,55,52,39,54,60,53,44,52,52,52,51,51,55,62,45,72,78,44,59,75,87,72,37,55,66,58,53,51,51,48,52,52,37,51,48,45,32,52,50,49,50,48,50,66,74,42,42,67,62,53,48,73,70,42,91,63,47,82,77,39,92,61,28,85,75,47,46,44,58,50,52,49,50,55,32,53,76,75,70,45,61,51,52,76,59,92,47,66,70,54,39,52,50,22,41,76,72,66,32,35,70,52,56,87,90,71,60,79,84,75,81,129

Sequence (202 aa):
MSILLSAISLLYFNGLDIGGTPRGEFLELFGLYIALFSPLVFIYFFYALYRIWLREKKDILWHIAFAAFSLSILLSLRQQVKMTDFAPYVIVAVVLMLVIYHRTLHVRLPQFQLWYKRGFYVVFSSLVISSLIILFHKQFFYFLEDKTKHFAYAFYEPYWQSMELREIGQDCYTSKDFKVQYQLQYHGIRECKESDVPKIHK